Protein AF-A0A7C5MN59-F1 (afdb_monomer_lite)

pLDDT: mean 87.52, std 12.12, range [41.75, 98.38]

Secondary structure (DSSP, 8-state):
--HHHHHHHHHHHHHHHHHHHHHHHHHHHHHH-TT--HHHHHHHHHHHHHHHHHHHHHHHT-S-HHHHHHHHHHHHHHHHHHHHHHHHHHT-HHHHHHHHHHHHH-GGGG--HHHHHHHHHHHHHHHHHHHHHHHHHHTSPP---PPPTTSHHHHHHHHS---SHHHHHHHHHHHHHHHHHHHHHHHHHHTTS-HHHHHSTT-HHHHHHHHHHHH-

Structure (mmCIF, N/CA/C/O backbone):
data_AF-A0A7C5MN59-F1
#
_entry.id   AF-A0A7C5MN59-F1
#
loop_
_atom_site.group_PDB
_atom_site.id
_atom_site.type_symbol
_atom_site.label_atom_id
_atom_site.label_alt_id
_atom_site.label_comp_id
_atom_site.label_asym_id
_atom_site.label_entity_id
_atom_site.label_seq_id
_atom_site.pdbx_PDB_ins_code
_atom_site.Cartn_x
_atom_site.Cartn_y
_atom_site.Cartn_z
_atom_site.occupancy
_atom_site.B_iso_or_equiv
_atom_site.auth_seq_id
_atom_site.auth_comp_id
_atom_site.auth_asym_id
_atom_site.auth_atom_id
_atom_site.pdbx_PDB_model_num
ATOM 1 N N . MET A 1 1 ? 17.027 14.654 -18.788 1.00 58.22 1 MET A N 1
ATOM 2 C CA . MET A 1 1 ? 16.238 14.903 -17.553 1.00 58.22 1 MET A CA 1
ATOM 3 C C . MET A 1 1 ? 14.754 14.517 -17.674 1.00 58.22 1 MET A C 1
ATOM 5 O O . MET A 1 1 ? 14.101 14.464 -16.642 1.00 58.22 1 MET A O 1
ATOM 9 N N . SER A 1 2 ? 14.215 14.212 -18.865 1.00 65.31 2 SER A N 1
ATOM 10 C CA . SER A 1 2 ? 12.816 13.771 -19.057 1.00 65.31 2 SER A CA 1
ATOM 11 C C . SER A 1 2 ? 12.513 12.384 -18.470 1.00 65.31 2 SER A C 1
ATOM 13 O O . SER A 1 2 ? 11.501 12.237 -17.798 1.00 65.31 2 SER A O 1
ATOM 15 N N . PHE A 1 3 ? 13.431 11.419 -18.618 1.00 67.69 3 PHE A N 1
ATOM 16 C CA . PHE A 1 3 ? 13.252 10.025 -18.174 1.00 67.69 3 PHE A CA 1
ATOM 17 C C . PHE A 1 3 ? 12.823 9.888 -16.698 1.00 67.69 3 PHE A C 1
ATOM 19 O O . PHE A 1 3 ? 11.844 9.219 -16.389 1.00 67.69 3 PHE A O 1
ATOM 26 N N . ARG A 1 4 ? 13.462 10.636 -15.783 1.00 81.50 4 ARG A N 1
ATOM 27 C CA . ARG A 1 4 ? 13.125 10.595 -14.344 1.00 81.50 4 ARG A CA 1
ATOM 28 C C . ARG A 1 4 ? 11.720 11.124 -14.024 1.00 81.50 4 ARG A C 1
ATOM 30 O O . ARG A 1 4 ? 11.162 10.769 -12.993 1.00 81.50 4 ARG A O 1
ATOM 37 N N . ARG A 1 5 ? 11.159 12.007 -14.863 1.00 88.31 5 ARG A N 1
ATOM 38 C CA . ARG A 1 5 ? 9.812 12.563 -14.645 1.00 88.31 5 ARG A CA 1
ATOM 39 C C . ARG A 1 5 ? 8.736 11.547 -15.003 1.00 88.31 5 ARG A C 1
ATOM 41 O O . ARG A 1 5 ? 7.792 11.388 -14.241 1.00 88.31 5 ARG A O 1
ATOM 48 N N . GLU A 1 6 ? 8.890 10.863 -16.132 1.00 88.06 6 GLU A N 1
ATOM 49 C CA . GLU A 1 6 ? 7.949 9.826 -16.569 1.00 88.06 6 GLU A CA 1
ATOM 50 C C . GLU A 1 6 ? 7.896 8.672 -15.568 1.00 88.06 6 GLU A C 1
ATOM 52 O O . GLU A 1 6 ? 6.818 8.229 -15.184 1.00 88.06 6 GLU A O 1
ATOM 57 N N . GLU A 1 7 ? 9.056 8.249 -15.074 1.00 87.69 7 GLU A N 1
ATOM 58 C CA . GLU A 1 7 ? 9.171 7.206 -14.059 1.00 87.69 7 GLU A CA 1
ATOM 59 C C . GLU A 1 7 ? 8.481 7.602 -12.744 1.00 87.69 7 GLU A C 1
ATOM 61 O O . GLU A 1 7 ? 7.670 6.841 -12.215 1.00 87.69 7 GLU A O 1
ATOM 66 N N . ALA A 1 8 ? 8.722 8.823 -12.253 1.00 91.88 8 ALA A N 1
ATOM 67 C CA . ALA A 1 8 ? 8.055 9.338 -11.058 1.00 91.88 8 ALA A CA 1
ATOM 68 C C . ALA A 1 8 ? 6.526 9.407 -11.227 1.00 91.88 8 ALA A C 1
ATOM 70 O O . ALA A 1 8 ? 5.790 9.054 -10.307 1.00 91.88 8 ALA A O 1
ATOM 71 N N . LEU A 1 9 ? 6.042 9.811 -12.408 1.00 93.69 9 LEU A N 1
ATOM 72 C CA . LEU A 1 9 ? 4.610 9.837 -12.718 1.00 93.69 9 LEU A CA 1
ATOM 73 C C . LEU A 1 9 ? 3.993 8.435 -12.717 1.00 93.69 9 LEU A C 1
ATOM 75 O O . LEU A 1 9 ? 2.873 8.275 -12.236 1.00 93.69 9 LEU A O 1
ATOM 79 N N . ARG A 1 10 ? 4.713 7.415 -13.200 1.00 92.44 10 ARG A N 1
ATOM 80 C CA . ARG A 1 10 ? 4.239 6.022 -13.164 1.00 92.44 10 ARG A CA 1
ATOM 81 C C . ARG A 1 10 ? 4.117 5.503 -11.735 1.00 92.44 10 ARG A C 1
ATOM 83 O O . ARG A 1 10 ? 3.069 4.969 -11.387 1.00 92.44 10 ARG A O 1
ATOM 90 N N . ILE A 1 11 ? 5.136 5.707 -10.896 1.00 94.94 11 ILE A N 1
ATOM 91 C CA . ILE A 1 11 ? 5.084 5.312 -9.474 1.00 94.94 11 ILE A CA 1
ATOM 92 C C . ILE A 1 11 ? 3.918 6.018 -8.777 1.00 94.94 11 ILE A C 1
ATOM 94 O O . ILE A 1 11 ? 3.143 5.382 -8.064 1.00 94.94 11 ILE A O 1
ATOM 98 N N . LEU A 1 12 ? 3.759 7.321 -9.027 1.00 96.56 12 LEU A N 1
ATOM 99 C CA . LEU A 1 12 ? 2.669 8.106 -8.462 1.00 96.56 12 LEU A CA 1
ATOM 100 C C . LEU A 1 12 ? 1.300 7.568 -8.900 1.00 96.56 12 LEU A C 1
ATOM 102 O O . LEU A 1 12 ? 0.412 7.419 -8.065 1.00 96.56 12 LEU A O 1
ATOM 106 N N . ALA A 1 13 ? 1.132 7.236 -10.182 1.00 95.75 13 ALA A N 1
ATOM 107 C CA . ALA A 1 13 ? -0.107 6.666 -10.702 1.00 95.75 13 ALA A CA 1
ATOM 108 C C . ALA A 1 13 ? -0.442 5.319 -10.041 1.00 95.75 13 ALA A C 1
ATOM 110 O O . ALA A 1 13 ? -1.577 5.124 -9.607 1.00 95.75 13 ALA A O 1
ATOM 111 N N . ILE A 1 14 ? 0.543 4.425 -9.890 1.00 95.75 14 ILE A N 1
ATOM 112 C CA . ILE A 1 14 ? 0.367 3.138 -9.197 1.00 95.75 14 ILE A CA 1
ATOM 113 C C . ILE A 1 14 ? -0.052 3.371 -7.740 1.00 95.75 14 ILE A C 1
ATOM 115 O O . ILE A 1 14 ? -1.022 2.769 -7.280 1.00 95.75 14 ILE A O 1
ATOM 119 N N . ALA A 1 15 ? 0.619 4.280 -7.029 1.00 97.31 15 ALA A N 1
ATOM 120 C CA . ALA A 1 15 ? 0.292 4.597 -5.642 1.00 97.31 15 ALA A CA 1
ATOM 121 C C . ALA A 1 15 ? -1.129 5.172 -5.496 1.00 97.31 15 ALA A C 1
ATOM 123 O O . ALA A 1 15 ? -1.860 4.772 -4.590 1.00 97.31 15 ALA A O 1
ATOM 124 N N . VAL A 1 16 ? -1.566 6.047 -6.411 1.00 97.38 16 VAL A N 1
ATOM 125 C CA . VAL A 1 16 ? -2.949 6.564 -6.447 1.00 97.38 16 VAL A CA 1
ATOM 126 C C . VAL A 1 16 ? -3.956 5.439 -6.700 1.00 97.38 16 VAL A C 1
ATOM 128 O O . VAL A 1 16 ? -4.974 5.360 -6.012 1.00 97.38 16 VAL A O 1
ATOM 131 N N . MET A 1 17 ? -3.675 4.533 -7.641 1.00 96.25 17 MET A N 1
ATOM 132 C CA . MET A 1 17 ? -4.534 3.373 -7.895 1.00 96.25 17 MET A CA 1
ATOM 133 C C . MET A 1 17 ? -4.652 2.485 -6.652 1.00 96.25 17 MET A C 1
ATOM 135 O O . MET A 1 17 ? -5.759 2.099 -6.277 1.00 96.25 17 MET A O 1
ATOM 139 N N . MET A 1 18 ? -3.545 2.205 -5.965 1.00 97.06 18 MET A N 1
ATOM 140 C CA . MET A 1 18 ? -3.574 1.409 -4.738 1.00 97.06 18 MET A CA 1
ATOM 141 C C . MET A 1 18 ? -4.283 2.123 -3.583 1.00 97.06 18 MET A C 1
ATOM 143 O O . MET A 1 18 ? -5.000 1.478 -2.822 1.00 97.06 18 MET A O 1
ATOM 147 N N . ALA A 1 19 ? -4.166 3.448 -3.479 1.00 97.00 19 ALA A N 1
ATOM 148 C CA . ALA A 1 19 ? -4.930 4.236 -2.516 1.00 97.00 19 ALA A CA 1
ATOM 149 C C . ALA A 1 19 ? -6.441 4.160 -2.794 1.00 97.00 19 ALA A C 1
ATOM 151 O O . ALA A 1 19 ? -7.232 4.021 -1.862 1.00 97.00 19 ALA A O 1
ATOM 152 N N . SER A 1 20 ? -6.853 4.174 -4.068 1.00 96.38 20 SER A N 1
ATOM 153 C CA . SER A 1 20 ? -8.263 3.991 -4.441 1.00 96.38 20 SER A CA 1
ATOM 154 C C . SER A 1 20 ? -8.787 2.600 -4.059 1.00 96.38 20 SER A C 1
ATOM 156 O O . SER A 1 20 ? -9.883 2.485 -3.511 1.00 96.38 20 SER A O 1
ATOM 158 N N . LEU A 1 21 ? -7.967 1.557 -4.246 1.00 95.44 21 LEU A N 1
ATOM 159 C CA . LEU A 1 21 ? -8.261 0.199 -3.784 1.00 95.44 21 LEU A CA 1
ATOM 160 C C . LEU A 1 21 ? -8.402 0.142 -2.262 1.00 95.44 21 LEU A C 1
ATOM 162 O O . LEU A 1 21 ? -9.393 -0.379 -1.751 1.00 95.44 21 LEU A O 1
ATOM 166 N N . ALA A 1 22 ? -7.442 0.723 -1.542 1.00 96.62 22 ALA A N 1
ATOM 167 C CA . ALA A 1 22 ? -7.472 0.797 -0.090 1.00 96.62 22 ALA A CA 1
ATOM 168 C C . ALA A 1 22 ? -8.711 1.544 0.418 1.00 96.62 22 ALA A C 1
ATOM 170 O O . ALA A 1 22 ? -9.297 1.119 1.410 1.00 96.62 22 ALA A O 1
ATOM 171 N N . SER A 1 23 ? -9.144 2.607 -0.270 1.00 96.50 23 SER A N 1
ATOM 172 C CA . SER A 1 23 ? -10.359 3.355 0.071 1.00 96.50 23 SER A CA 1
ATOM 173 C C . SER A 1 23 ? -11.603 2.479 -0.025 1.00 96.50 23 SER A C 1
ATOM 175 O O . SER A 1 23 ? -12.350 2.394 0.943 1.00 96.50 23 SER A O 1
ATOM 177 N N . ALA A 1 24 ? -11.794 1.763 -1.138 1.00 94.62 24 ALA A N 1
ATOM 178 C CA . ALA A 1 24 ? -12.961 0.897 -1.311 1.00 94.62 24 ALA A CA 1
ATOM 179 C C . ALA A 1 24 ? -13.017 -0.230 -0.264 1.00 94.62 24 ALA A C 1
ATOM 181 O O . ALA A 1 24 ? -14.083 -0.543 0.267 1.00 94.62 24 ALA A O 1
ATOM 182 N N . VAL A 1 25 ? -11.867 -0.831 0.065 1.00 94.44 25 VAL A N 1
ATOM 183 C CA . VAL A 1 25 ? -11.788 -1.863 1.113 1.00 94.44 25 VAL A CA 1
ATOM 184 C C . VAL A 1 25 ? -12.013 -1.262 2.503 1.00 94.44 25 VAL A C 1
ATOM 186 O O . VAL A 1 25 ? -12.675 -1.873 3.340 1.00 94.44 25 VAL A O 1
ATOM 189 N N . SER A 1 26 ? -11.509 -0.054 2.753 1.00 94.06 26 SER A N 1
ATOM 190 C CA . SER A 1 26 ? -11.692 0.643 4.030 1.00 94.06 26 SER A CA 1
ATOM 191 C C . SER A 1 26 ? -13.149 1.053 4.262 1.00 94.06 26 SER A C 1
ATOM 193 O O . SER A 1 26 ? -13.624 0.959 5.391 1.00 94.06 26 SER A O 1
ATOM 195 N N . ASP A 1 27 ? -13.883 1.430 3.212 1.00 93.06 27 ASP A N 1
ATOM 196 C CA . ASP A 1 27 ? -15.323 1.711 3.291 1.00 93.06 27 ASP A CA 1
ATOM 197 C C . ASP A 1 27 ? -16.126 0.457 3.659 1.00 93.06 27 ASP A C 1
ATOM 199 O O . ASP A 1 27 ? -17.068 0.517 4.453 1.00 93.06 27 ASP A O 1
ATOM 203 N N . LEU A 1 28 ? -15.729 -0.706 3.132 1.00 90.62 28 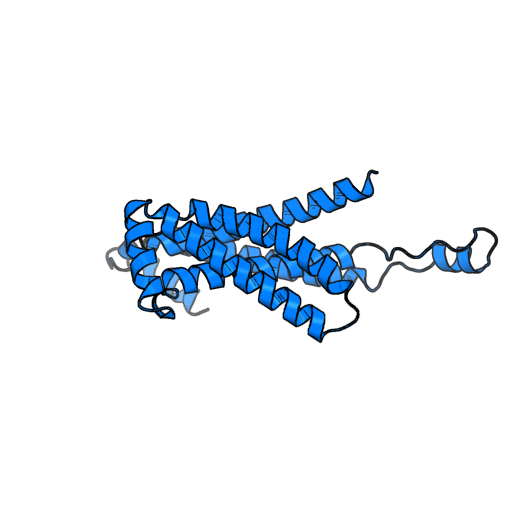LEU A N 1
ATOM 204 C CA . LEU A 1 28 ? -16.300 -1.985 3.548 1.00 90.62 28 LEU A CA 1
ATOM 205 C C . LEU A 1 28 ? -15.967 -2.290 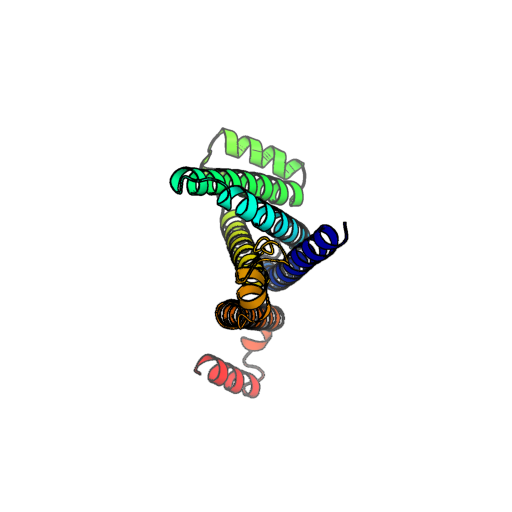5.018 1.00 90.62 28 LEU A C 1
ATOM 207 O O . LEU A 1 28 ? -16.849 -2.688 5.779 1.00 90.62 28 LEU A O 1
ATOM 211 N N . ALA A 1 29 ? -14.719 -2.069 5.437 1.00 90.44 29 ALA A N 1
ATOM 212 C CA . ALA A 1 29 ? -14.283 -2.296 6.814 1.00 90.44 29 ALA A CA 1
ATOM 213 C C . ALA A 1 29 ? -15.022 -1.397 7.819 1.00 90.44 29 ALA A C 1
ATOM 215 O O . ALA A 1 29 ? -15.415 -1.872 8.884 1.00 90.44 29 ALA A O 1
ATOM 216 N N . LEU A 1 30 ? -15.290 -0.136 7.461 1.00 90.62 30 LEU A N 1
ATOM 217 C CA . LEU A 1 30 ? -16.065 0.806 8.273 1.00 90.62 30 LEU A CA 1
ATOM 218 C C . LEU A 1 30 ? -17.473 0.278 8.596 1.00 90.62 30 LEU A C 1
ATOM 220 O O . LEU A 1 30 ? -17.994 0.530 9.681 1.00 90.62 30 LEU A O 1
ATOM 224 N N . ARG A 1 31 ? -18.086 -0.498 7.694 1.00 87.75 31 ARG A N 1
ATOM 225 C CA . ARG A 1 31 ? -19.390 -1.131 7.955 1.00 87.75 31 ARG A CA 1
ATOM 226 C C . ARG A 1 31 ? -19.316 -2.259 8.975 1.00 87.75 31 ARG A C 1
ATOM 228 O O . ARG A 1 31 ? -20.273 -2.471 9.713 1.00 87.75 31 ARG A O 1
ATOM 235 N N . LEU A 1 32 ? -18.204 -2.989 8.998 1.00 87.06 32 LEU A N 1
ATOM 236 C CA . LEU A 1 32 ? -17.977 -4.076 9.950 1.00 87.06 32 LEU A CA 1
ATOM 237 C C . LEU A 1 32 ? -17.558 -3.534 11.322 1.00 87.06 32 LEU A C 1
ATOM 239 O O . LEU A 1 32 ? -17.911 -4.108 12.349 1.00 87.06 32 LEU A O 1
ATOM 243 N N . VAL A 1 33 ? -16.819 -2.422 11.338 1.00 87.94 33 VAL A N 1
ATOM 244 C CA . VAL A 1 33 ? -16.279 -1.792 12.545 1.00 87.94 33 VAL A CA 1
ATOM 245 C C . VAL A 1 33 ? -16.520 -0.276 12.478 1.00 87.94 33 VAL A C 1
ATOM 247 O O . VAL A 1 33 ? -15.671 0.455 11.972 1.00 87.94 33 VAL A O 1
ATOM 250 N N . PRO A 1 34 ? -17.633 0.239 13.035 1.00 86.06 34 PRO A N 1
ATOM 251 C CA . PRO A 1 34 ? -17.997 1.660 12.930 1.00 86.06 34 PRO A CA 1
ATOM 252 C C . PRO A 1 34 ? -16.989 2.645 13.542 1.00 86.06 34 PRO A C 1
ATOM 254 O O . PRO A 1 34 ? -16.988 3.822 13.200 1.00 86.06 34 PRO A O 1
ATOM 257 N N . ALA A 1 35 ? -16.133 2.180 14.457 1.00 84.81 35 ALA A N 1
ATOM 258 C CA . ALA A 1 35 ? -15.080 2.990 15.074 1.00 84.81 35 ALA A CA 1
ATOM 259 C C . ALA A 1 35 ? -13.817 3.130 14.197 1.00 84.81 35 ALA A C 1
ATOM 261 O O . ALA A 1 35 ? -12.883 3.844 14.565 1.00 84.81 35 ALA A O 1
ATOM 262 N N . PHE A 1 36 ? -13.755 2.422 13.069 1.00 87.31 36 PHE A N 1
ATOM 263 C CA . PHE A 1 36 ? -12.609 2.424 12.172 1.00 87.31 36 PHE A CA 1
ATOM 264 C C . PHE A 1 36 ? -12.539 3.735 11.375 1.00 87.31 36 PHE A C 1
ATOM 266 O O . PHE A 1 36 ? -13.522 4.149 10.777 1.00 87.31 36 PHE A O 1
ATOM 273 N N . GLN A 1 37 ? -11.382 4.398 11.338 1.00 92.31 37 GLN A N 1
ATOM 274 C CA . GLN A 1 37 ? -11.204 5.633 10.567 1.00 92.31 37 GLN A CA 1
ATOM 275 C C . GLN A 1 37 ? -10.472 5.328 9.251 1.00 92.31 37 GLN A C 1
ATOM 277 O O . GLN A 1 37 ? -9.274 5.043 9.283 1.00 92.31 37 GLN A O 1
ATOM 282 N N . PRO A 1 38 ? -11.143 5.400 8.086 1.00 93.44 38 PRO A N 1
ATOM 283 C CA . PRO A 1 38 ? -10.557 4.959 6.819 1.00 93.44 38 PRO A CA 1
ATOM 284 C C . PRO A 1 38 ? -9.480 5.917 6.285 1.00 93.44 38 PRO A C 1
ATOM 286 O O . PRO A 1 38 ? -8.468 5.475 5.746 1.00 93.44 38 PRO A O 1
ATOM 289 N N . ALA A 1 39 ? -9.655 7.229 6.473 1.00 95.88 39 ALA A N 1
ATOM 290 C CA . ALA A 1 39 ? -8.775 8.263 5.922 1.00 95.88 39 ALA A CA 1
ATOM 291 C C . ALA A 1 39 ? -7.271 8.073 6.231 1.00 95.88 39 ALA A C 1
ATOM 293 O O . ALA A 1 39 ? -6.475 8.082 5.286 1.00 95.88 39 ALA A O 1
ATOM 294 N N . PRO A 1 40 ? -6.840 7.864 7.494 1.00 95.81 40 PRO A N 1
ATOM 295 C CA . PRO A 1 40 ? -5.426 7.644 7.788 1.00 95.81 40 PRO A CA 1
ATOM 296 C C . PRO A 1 40 ? -4.877 6.360 7.153 1.00 95.81 40 PRO A C 1
ATOM 298 O O . PRO A 1 40 ? -3.725 6.353 6.719 1.00 95.81 40 PRO A O 1
ATOM 301 N N . LEU A 1 41 ? -5.683 5.294 7.045 1.00 95.94 41 LEU A N 1
ATOM 302 C CA . LEU A 1 41 ? -5.231 4.047 6.426 1.00 95.94 41 LEU A CA 1
ATOM 303 C C . LEU A 1 41 ? -5.034 4.205 4.915 1.00 95.94 41 LEU A C 1
ATOM 305 O O . LEU A 1 41 ? -4.054 3.697 4.381 1.00 95.94 41 LEU A O 1
ATOM 309 N N . VAL A 1 42 ? -5.909 4.950 4.234 1.00 97.81 42 VAL A N 1
ATOM 310 C CA . VAL A 1 42 ? -5.765 5.248 2.798 1.00 97.81 42 VAL A CA 1
ATOM 311 C C . VAL A 1 42 ? -4.502 6.067 2.528 1.00 97.81 42 VAL A C 1
ATOM 313 O O . VAL A 1 42 ? -3.734 5.739 1.623 1.00 97.81 42 VAL A O 1
ATOM 316 N N . GLY A 1 43 ? -4.248 7.100 3.340 1.00 97.81 43 GLY A N 1
ATOM 317 C CA . GLY A 1 43 ? -3.019 7.893 3.242 1.00 97.81 43 GLY A CA 1
ATOM 318 C C . GLY A 1 43 ? -1.763 7.054 3.487 1.00 97.81 43 GLY A C 1
ATOM 319 O O . GLY A 1 43 ? -0.781 7.173 2.755 1.00 97.81 43 GLY A O 1
ATOM 320 N N . LEU A 1 44 ? -1.805 6.151 4.469 1.00 97.81 44 LEU A N 1
ATOM 321 C CA . LEU A 1 44 ? -0.695 5.243 4.744 1.00 97.81 44 LEU A CA 1
ATOM 322 C C . LEU A 1 44 ? -0.499 4.214 3.623 1.00 97.81 44 LEU A C 1
ATOM 324 O O . LEU A 1 44 ? 0.636 3.962 3.239 1.00 97.81 44 LEU A O 1
ATOM 328 N N . ALA A 1 45 ? -1.572 3.670 3.046 1.00 98.12 45 ALA A N 1
ATOM 329 C CA . ALA A 1 45 ? -1.509 2.751 1.910 1.00 98.12 45 ALA A CA 1
ATOM 330 C C . ALA A 1 45 ? -0.838 3.392 0.686 1.00 98.12 45 ALA A C 1
ATOM 332 O O . ALA A 1 45 ? -0.014 2.756 0.030 1.00 98.12 45 ALA A O 1
ATOM 333 N N . PHE A 1 46 ? -1.133 4.669 0.420 1.00 98.38 46 PHE A N 1
ATOM 334 C CA . PHE A 1 46 ? -0.443 5.447 -0.608 1.00 98.38 46 PHE A CA 1
ATOM 335 C C . PHE A 1 46 ? 1.069 5.532 -0.342 1.00 98.38 46 PHE A C 1
ATOM 337 O O . PHE A 1 46 ? 1.868 5.226 -1.228 1.00 98.38 46 PHE A O 1
ATOM 344 N N . LEU A 1 47 ? 1.466 5.909 0.881 1.00 98.25 47 LEU A N 1
ATOM 345 C CA . LEU A 1 47 ? 2.877 6.039 1.261 1.00 98.25 47 LEU A CA 1
ATOM 346 C C . LEU A 1 47 ? 3.616 4.698 1.219 1.00 98.25 47 LEU A C 1
ATOM 348 O O . LEU A 1 47 ? 4.720 4.637 0.690 1.00 98.25 47 LEU A O 1
ATOM 352 N N . VAL A 1 48 ? 2.995 3.630 1.722 1.00 98.31 48 VAL A N 1
ATOM 353 C CA . VAL A 1 48 ? 3.546 2.268 1.710 1.00 98.31 48 VAL A CA 1
ATOM 354 C C . VAL A 1 48 ? 3.721 1.752 0.286 1.00 98.31 48 VAL A C 1
ATOM 356 O O . VAL A 1 48 ? 4.723 1.115 -0.007 1.00 98.31 48 VAL A O 1
ATOM 359 N N . CYS A 1 49 ? 2.787 2.040 -0.624 1.00 98.25 49 CYS A N 1
ATOM 360 C CA . CYS A 1 49 ? 2.953 1.672 -2.027 1.00 98.25 49 CYS A CA 1
ATOM 361 C C . CYS A 1 49 ? 4.115 2.434 -2.682 1.00 98.25 49 CYS A C 1
ATOM 363 O O . CYS A 1 49 ? 4.880 1.848 -3.446 1.00 98.25 49 CYS A O 1
ATOM 365 N N . LEU A 1 50 ? 4.238 3.738 -2.412 1.00 97.25 50 LEU A N 1
ATOM 366 C CA . LEU A 1 50 ? 5.305 4.568 -2.972 1.00 97.25 50 LEU A CA 1
ATOM 367 C C . LEU A 1 50 ? 6.676 4.117 -2.466 1.00 97.25 50 LEU A C 1
ATOM 369 O O . LEU A 1 50 ? 7.593 3.928 -3.267 1.00 97.25 50 LEU A O 1
ATOM 373 N N . GLU A 1 51 ? 6.795 3.936 -1.151 1.00 97.25 51 GLU A N 1
ATOM 374 C CA . GLU A 1 51 ? 8.008 3.435 -0.514 1.00 97.25 51 GLU A CA 1
ATOM 375 C C . GLU A 1 51 ? 8.324 2.036 -1.039 1.00 97.25 51 GLU A C 1
ATOM 377 O O . GLU A 1 51 ? 9.403 1.863 -1.590 1.00 97.25 51 GLU A O 1
ATOM 382 N N . GLY A 1 52 ? 7.366 1.105 -1.032 1.00 97.12 52 GLY A N 1
ATOM 383 C CA . GLY A 1 52 ? 7.606 -0.284 -1.421 1.00 97.12 52 GLY A CA 1
ATOM 384 C C . GLY A 1 52 ? 8.114 -0.440 -2.853 1.00 97.12 52 GLY A C 1
ATOM 385 O O . GLY A 1 52 ? 8.987 -1.263 -3.123 1.00 97.12 52 GLY A O 1
ATOM 386 N N . VAL A 1 53 ? 7.640 0.392 -3.789 1.00 96.69 53 VAL A N 1
ATOM 387 C CA . VAL A 1 53 ? 8.164 0.412 -5.166 1.00 96.69 53 VAL A CA 1
ATOM 388 C C . VAL A 1 53 ? 9.608 0.932 -5.215 1.00 96.69 53 VAL A C 1
ATOM 390 O O . VAL A 1 53 ? 10.441 0.376 -5.936 1.00 96.69 53 VAL A O 1
ATOM 393 N N . ALA A 1 54 ? 9.935 1.977 -4.451 1.00 94.75 54 ALA A N 1
ATOM 394 C CA . ALA A 1 54 ? 11.301 2.496 -4.361 1.00 94.75 54 ALA A CA 1
ATOM 395 C C . ALA A 1 54 ? 12.246 1.510 -3.645 1.00 94.75 54 ALA A C 1
ATOM 397 O O . ALA A 1 54 ? 13.371 1.276 -4.096 1.00 94.75 54 ALA A O 1
ATOM 398 N N . ALA A 1 55 ? 11.763 0.892 -2.571 1.00 95.56 55 ALA A N 1
ATOM 399 C CA . ALA A 1 55 ? 12.452 -0.080 -1.745 1.00 95.56 55 ALA A CA 1
ATOM 400 C C . ALA A 1 55 ? 12.750 -1.358 -2.537 1.00 95.56 55 ALA A C 1
ATOM 402 O O . ALA A 1 55 ? 13.898 -1.797 -2.561 1.00 95.56 55 ALA A O 1
ATOM 403 N N . ASP A 1 56 ? 11.780 -1.898 -3.286 1.00 96.25 56 ASP A N 1
ATOM 404 C CA . ASP A 1 56 ? 11.984 -3.058 -4.166 1.00 96.25 56 ASP A CA 1
ATOM 405 C C . ASP A 1 56 ? 13.068 -2.792 -5.217 1.00 96.25 56 ASP A C 1
ATOM 407 O O . ASP A 1 56 ? 13.945 -3.626 -5.450 1.00 96.25 56 ASP A O 1
ATOM 411 N N . ARG A 1 57 ? 13.078 -1.594 -5.813 1.00 92.19 57 ARG A N 1
ATOM 412 C CA . ARG A 1 57 ? 14.124 -1.198 -6.768 1.00 92.19 57 ARG A CA 1
ATOM 413 C C . ARG A 1 57 ? 15.510 -1.221 -6.146 1.00 92.19 57 ARG A C 1
ATOM 415 O O . ARG A 1 57 ? 16.428 -1.781 -6.746 1.00 92.19 57 ARG A O 1
ATOM 422 N N . MET A 1 58 ? 15.660 -0.645 -4.956 1.00 93.25 58 MET A N 1
ATOM 423 C CA . MET A 1 58 ? 16.925 -0.662 -4.218 1.00 93.25 58 MET A CA 1
ATOM 424 C C . MET A 1 58 ? 17.316 -2.089 -3.819 1.00 93.25 58 MET A C 1
ATOM 426 O O . MET A 1 58 ? 18.456 -2.504 -4.016 1.00 93.25 58 MET A O 1
ATOM 430 N N . ALA A 1 59 ? 16.361 -2.878 -3.330 1.00 94.50 59 ALA A N 1
ATOM 431 C CA . ALA A 1 59 ? 16.586 -4.242 -2.873 1.00 94.50 59 ALA A CA 1
ATOM 432 C C . ALA A 1 59 ? 16.993 -5.184 -4.021 1.00 94.50 59 ALA A C 1
ATOM 434 O O . ALA A 1 59 ? 17.724 -6.158 -3.811 1.00 94.50 59 ALA A O 1
ATOM 435 N N . ARG A 1 60 ? 16.577 -4.887 -5.260 1.00 92.38 60 ARG A N 1
ATOM 436 C CA . ARG A 1 60 ? 17.009 -5.615 -6.462 1.00 92.38 60 ARG A CA 1
ATOM 437 C C . ARG A 1 60 ? 18.457 -5.358 -6.869 1.00 92.38 60 ARG A C 1
ATOM 439 O O . ARG A 1 60 ? 19.041 -6.222 -7.514 1.00 92.38 60 ARG A O 1
ATOM 446 N N . GLN A 1 61 ? 19.046 -4.236 -6.455 1.00 91.94 61 GLN A N 1
ATOM 447 C CA . GLN A 1 61 ? 20.466 -3.938 -6.684 1.00 91.94 61 GLN A CA 1
ATOM 448 C C . GLN A 1 61 ? 21.389 -4.716 -5.734 1.00 91.94 61 GLN A C 1
ATOM 450 O O . GLN A 1 61 ? 22.596 -4.783 -5.962 1.00 91.94 61 GLN A O 1
ATOM 455 N N . LEU A 1 62 ? 20.838 -5.324 -4.678 1.00 91.81 62 LEU A N 1
ATOM 456 C CA . LEU A 1 62 ? 21.596 -6.183 -3.777 1.00 91.81 62 LEU A CA 1
ATOM 457 C C . LEU A 1 62 ? 21.883 -7.537 -4.456 1.00 91.81 62 LEU A C 1
ATOM 459 O O . LEU A 1 62 ? 20.940 -8.183 -4.929 1.00 91.81 62 LEU A O 1
ATOM 463 N N . PRO A 1 63 ? 23.151 -7.994 -4.472 1.00 89.94 63 PRO A N 1
ATOM 464 C CA . PRO A 1 63 ? 23.538 -9.247 -5.123 1.00 89.94 63 PRO A CA 1
ATOM 465 C C . PRO A 1 63 ? 23.069 -10.489 -4.353 1.00 89.94 63 PRO A C 1
ATOM 467 O O . PRO A 1 63 ? 22.875 -11.545 -4.947 1.00 89.94 63 PRO A O 1
ATOM 470 N N . ASP A 1 64 ? 22.877 -10.372 -3.036 1.00 95.31 64 ASP A N 1
ATOM 471 C CA . ASP A 1 64 ? 22.489 -11.483 -2.169 1.00 95.31 64 ASP A CA 1
ATOM 472 C C . ASP A 1 64 ? 20.971 -11.505 -1.909 1.00 95.31 64 ASP A C 1
ATOM 474 O O . ASP A 1 64 ? 20.379 -10.551 -1.394 1.00 95.31 64 ASP A O 1
ATOM 478 N N . SER A 1 65 ? 20.342 -12.639 -2.221 1.00 92.88 65 SER A N 1
ATOM 479 C CA . SER A 1 65 ? 18.920 -12.906 -1.963 1.00 92.88 65 SER A CA 1
ATOM 480 C C . SER A 1 65 ? 18.550 -12.853 -0.472 1.00 92.88 65 SER A C 1
ATOM 482 O O . SER A 1 65 ? 17.451 -12.417 -0.109 1.00 92.88 65 SER A O 1
ATOM 484 N N . ASN A 1 66 ? 19.474 -13.236 0.414 1.00 95.62 66 ASN A N 1
ATOM 485 C CA . ASN A 1 66 ? 19.262 -13.178 1.858 1.00 95.62 66 ASN A CA 1
ATOM 486 C C . ASN A 1 66 ? 19.265 -11.723 2.352 1.00 95.62 66 ASN A C 1
ATOM 488 O O . ASN A 1 66 ? 18.400 -11.337 3.140 1.00 95.62 66 ASN A O 1
ATOM 492 N N . ALA A 1 67 ? 20.163 -10.882 1.82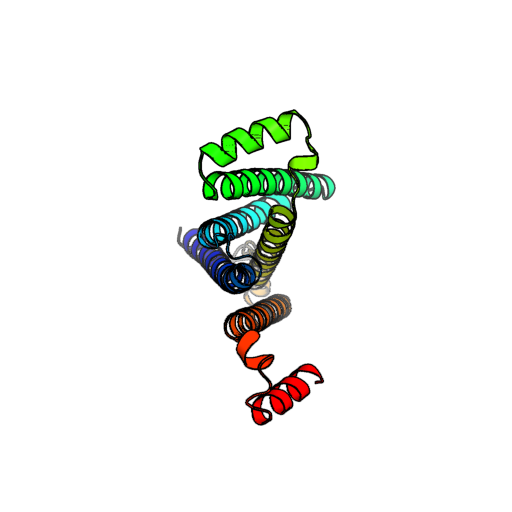9 1.00 94.38 67 ALA A N 1
ATOM 493 C CA . ALA A 1 67 ? 20.159 -9.446 2.109 1.00 94.38 67 ALA A CA 1
ATOM 494 C C . ALA A 1 67 ? 18.841 -8.779 1.674 1.00 94.38 67 ALA A C 1
ATOM 496 O O . ALA A 1 67 ? 18.276 -7.996 2.438 1.00 94.38 67 ALA A O 1
ATOM 497 N N . ARG A 1 68 ? 18.299 -9.153 0.506 1.00 94.19 68 ARG A N 1
ATOM 498 C CA . ARG A 1 68 ? 16.995 -8.668 0.019 1.00 94.19 68 ARG A CA 1
ATOM 499 C C . ARG A 1 68 ? 15.845 -9.040 0.957 1.00 94.19 68 ARG A C 1
ATOM 501 O O . ARG A 1 68 ? 15.015 -8.200 1.287 1.00 94.19 68 ARG A O 1
ATOM 508 N N . THR A 1 69 ? 15.819 -10.284 1.430 1.00 95.06 69 THR A N 1
ATOM 509 C CA . THR A 1 69 ? 14.774 -10.752 2.355 1.00 95.06 69 THR A CA 1
ATOM 510 C C . THR A 1 69 ? 14.846 -10.009 3.690 1.00 95.06 69 THR A C 1
ATOM 512 O O . THR A 1 69 ? 13.828 -9.549 4.200 1.00 95.06 69 THR A O 1
ATOM 515 N N . ARG A 1 70 ? 16.054 -9.824 4.239 1.00 96.12 70 ARG A N 1
ATOM 516 C CA . ARG A 1 70 ? 16.268 -9.057 5.478 1.00 96.12 70 ARG A CA 1
ATOM 517 C C . ARG A 1 70 ? 15.835 -7.602 5.338 1.00 96.12 70 ARG A C 1
ATOM 519 O O . ARG A 1 70 ? 15.244 -7.065 6.269 1.00 96.12 70 ARG A O 1
ATOM 526 N N . PHE A 1 71 ? 16.102 -6.992 4.187 1.00 95.81 71 PHE A N 1
ATOM 527 C CA . PHE A 1 71 ? 15.677 -5.629 3.891 1.00 95.81 71 PHE A CA 1
ATOM 528 C C . PHE A 1 71 ? 14.148 -5.493 3.952 1.00 95.81 71 PHE A C 1
ATOM 530 O O . PHE A 1 71 ? 13.655 -4.669 4.718 1.00 95.81 71 PHE A O 1
ATOM 537 N N . HIS A 1 72 ? 13.401 -6.372 3.275 1.00 95.38 72 HIS A N 1
ATOM 538 C CA . HIS A 1 72 ? 11.934 -6.351 3.333 1.00 95.38 72 HIS A CA 1
ATOM 539 C C . HIS A 1 72 ? 11.378 -6.677 4.725 1.00 95.38 72 HIS A C 1
ATOM 541 O O . HIS A 1 72 ? 10.356 -6.129 5.122 1.00 95.38 72 HIS A O 1
ATOM 547 N N . ILE A 1 73 ? 12.040 -7.538 5.506 1.00 96.94 73 ILE A N 1
ATOM 548 C CA . ILE A 1 73 ? 11.634 -7.781 6.900 1.00 96.94 73 ILE A CA 1
ATOM 549 C C . ILE A 1 73 ? 11.733 -6.487 7.719 1.00 96.94 73 ILE A C 1
ATOM 551 O O . ILE A 1 73 ? 10.807 -6.162 8.459 1.00 96.94 73 ILE A O 1
ATOM 555 N N . ILE A 1 74 ? 12.832 -5.741 7.583 1.00 97.44 74 ILE A N 1
ATOM 556 C CA . ILE A 1 74 ? 13.031 -4.471 8.297 1.00 97.44 74 ILE A CA 1
ATOM 557 C C . ILE A 1 74 ? 12.006 -3.428 7.837 1.00 97.44 74 ILE A C 1
ATOM 559 O O . ILE A 1 74 ? 11.391 -2.775 8.678 1.00 97.44 74 ILE A O 1
ATOM 563 N N . GLU A 1 75 ? 11.782 -3.312 6.528 1.00 97.12 75 GLU A N 1
ATOM 564 C CA . GLU A 1 75 ? 10.745 -2.465 5.926 1.00 97.12 75 GLU A CA 1
ATOM 565 C C . GLU A 1 75 ? 9.368 -2.763 6.542 1.00 97.12 75 GLU A C 1
ATOM 567 O O . GLU A 1 75 ? 8.709 -1.863 7.064 1.00 97.12 75 GLU A O 1
ATOM 572 N N . TRP A 1 76 ? 8.977 -4.039 6.612 1.00 97.69 76 TRP A N 1
ATOM 573 C CA . TRP A 1 76 ? 7.711 -4.459 7.214 1.00 97.69 76 TRP A CA 1
ATOM 574 C C . TRP A 1 76 ? 7.611 -4.149 8.705 1.00 97.69 76 TRP A C 1
ATOM 576 O O . TRP A 1 76 ? 6.554 -3.720 9.167 1.00 97.69 76 TRP A O 1
ATOM 586 N N . VAL A 1 77 ? 8.694 -4.306 9.469 1.00 96.75 77 VAL A N 1
ATOM 587 C CA . VAL A 1 77 ? 8.717 -3.897 10.882 1.00 96.75 77 VAL A CA 1
ATOM 588 C C . VAL A 1 77 ? 8.454 -2.395 11.008 1.00 96.75 77 VAL A C 1
ATOM 590 O O . VAL A 1 77 ? 7.635 -1.989 11.832 1.00 96.75 77 VAL A O 1
ATOM 593 N N . VAL A 1 78 ? 9.081 -1.567 10.167 1.00 97.38 78 VAL A N 1
ATOM 594 C CA . VAL A 1 78 ? 8.859 -0.113 10.161 1.00 97.38 78 VAL A CA 1
ATOM 595 C C . VAL A 1 78 ? 7.420 0.223 9.765 1.00 97.38 78 VAL A C 1
ATOM 597 O O . VAL A 1 78 ? 6.771 0.999 10.468 1.00 97.38 78 VAL A O 1
ATOM 600 N N . ILE A 1 79 ? 6.882 -0.396 8.709 1.00 97.44 79 ILE A N 1
ATOM 601 C CA . ILE A 1 79 ? 5.491 -0.205 8.266 1.00 97.44 79 ILE A CA 1
ATOM 602 C C . ILE A 1 79 ? 4.510 -0.542 9.395 1.00 97.44 79 ILE A C 1
ATOM 604 O O . ILE A 1 79 ? 3.588 0.231 9.653 1.00 97.44 79 ILE A O 1
ATOM 608 N N . LEU A 1 80 ? 4.710 -1.657 10.104 1.00 96.69 80 LEU A N 1
ATOM 609 C CA . LEU A 1 80 ? 3.842 -2.072 11.211 1.00 96.69 80 LEU A CA 1
ATOM 610 C C . LEU A 1 80 ? 3.910 -1.109 12.402 1.00 96.69 80 LEU A C 1
ATOM 612 O O . LEU A 1 80 ? 2.876 -0.801 12.997 1.00 96.69 80 LEU A O 1
ATOM 616 N N . LEU A 1 81 ? 5.099 -0.600 12.735 1.00 95.25 81 LEU A N 1
ATOM 617 C CA . LEU A 1 81 ? 5.266 0.398 13.794 1.00 95.25 81 LEU A CA 1
ATOM 618 C C . LEU A 1 81 ? 4.580 1.721 13.433 1.00 95.25 81 LEU A C 1
ATOM 620 O O . LEU A 1 81 ? 3.860 2.286 14.260 1.00 95.25 81 LEU A O 1
ATOM 624 N N . VAL A 1 82 ? 4.744 2.190 12.193 1.00 97.31 82 VAL A N 1
ATOM 625 C CA . VAL A 1 82 ? 4.074 3.399 11.693 1.00 97.31 82 VAL A CA 1
ATOM 626 C C . VAL A 1 82 ? 2.560 3.201 11.663 1.00 97.31 82 VAL A C 1
ATOM 628 O O . VAL A 1 82 ? 1.831 4.060 12.152 1.00 97.31 82 VAL A O 1
ATOM 631 N N . LEU A 1 83 ? 2.072 2.059 11.170 1.00 96.31 83 LEU A N 1
ATOM 632 C CA . LEU A 1 83 ? 0.648 1.725 11.183 1.00 96.31 83 LEU A CA 1
ATOM 633 C C . LEU A 1 83 ? 0.087 1.749 12.608 1.00 96.31 83 LEU A C 1
ATOM 635 O O . LEU A 1 83 ? -0.961 2.349 12.844 1.00 96.31 83 LEU A O 1
ATOM 639 N N . ARG A 1 84 ? 0.788 1.138 13.571 1.00 94.94 84 ARG A N 1
ATOM 640 C CA . ARG A 1 84 ? 0.360 1.128 14.974 1.00 94.94 84 ARG A CA 1
ATOM 641 C C . ARG A 1 84 ? 0.264 2.540 15.542 1.00 94.94 84 ARG A C 1
ATOM 643 O O . ARG A 1 84 ? -0.726 2.858 16.201 1.00 94.94 84 ARG A O 1
ATOM 650 N N . LEU A 1 85 ? 1.256 3.381 15.257 1.00 94.56 85 LEU A N 1
ATOM 651 C CA . LEU A 1 85 ? 1.265 4.780 15.669 1.00 94.56 85 LEU A CA 1
ATOM 652 C C . LEU A 1 85 ? 0.094 5.556 15.047 1.00 94.56 85 LEU A C 1
ATOM 654 O O . LEU A 1 85 ? -0.625 6.245 15.763 1.00 94.56 85 LEU A O 1
ATOM 658 N N . VAL A 1 86 ? -0.140 5.398 13.742 1.00 95.25 86 VAL A N 1
ATOM 659 C CA . VAL A 1 86 ? -1.238 6.048 13.009 1.00 95.25 86 VAL A CA 1
ATOM 660 C C . VAL A 1 86 ? -2.601 5.641 13.573 1.00 95.25 86 VAL A C 1
ATOM 662 O O . VAL A 1 86 ? -3.427 6.508 13.861 1.00 95.25 86 VAL A O 1
ATOM 665 N N . LEU A 1 87 ? -2.832 4.343 13.796 1.00 92.94 87 LEU A N 1
ATOM 666 C CA . LEU A 1 87 ? -4.086 3.849 14.370 1.00 92.94 87 LEU A CA 1
ATOM 667 C C . LEU A 1 87 ? -4.304 4.383 15.788 1.00 92.94 87 LEU A C 1
ATOM 669 O O . LEU A 1 87 ? -5.400 4.840 16.107 1.00 92.94 87 LEU A O 1
ATOM 673 N N . ALA A 1 88 ? -3.273 4.382 16.629 1.00 92.62 88 ALA A N 1
ATOM 674 C CA . ALA A 1 88 ? -3.405 4.853 18.001 1.00 92.62 88 ALA A CA 1
ATOM 675 C C . ALA A 1 88 ? -3.601 6.380 18.081 1.00 92.62 88 ALA A C 1
ATOM 677 O O . ALA A 1 88 ? -4.437 6.846 18.852 1.00 92.62 88 ALA A O 1
ATOM 678 N N . LEU A 1 89 ? -2.911 7.162 17.242 1.00 93.06 89 LEU A N 1
ATOM 679 C CA . LEU A 1 89 ? -3.116 8.613 17.149 1.00 93.06 89 LEU A CA 1
ATOM 680 C C . LEU A 1 89 ? -4.499 8.973 16.593 1.00 93.06 89 LEU A C 1
ATOM 682 O O . LEU A 1 89 ? -5.087 9.955 17.042 1.00 93.06 89 LEU A O 1
ATOM 686 N N . SER A 1 90 ? -5.053 8.166 15.680 1.00 93.62 90 SER A N 1
ATOM 687 C CA . SER A 1 90 ? -6.410 8.382 15.151 1.00 93.62 90 SER A CA 1
ATOM 688 C C . SER A 1 90 ? -7.498 8.271 16.230 1.00 93.62 90 SER A C 1
ATOM 690 O O . SER A 1 90 ? -8.535 8.921 16.137 1.00 93.62 90 SER A O 1
ATOM 692 N N . GLN A 1 91 ? -7.241 7.516 17.303 1.00 92.44 91 GLN A N 1
ATOM 693 C CA . GLN A 1 91 ? -8.142 7.383 18.456 1.00 92.44 91 GLN A CA 1
ATOM 694 C C . GLN A 1 91 ? -7.987 8.522 19.482 1.00 92.44 91 GLN A C 1
ATOM 696 O O . GLN A 1 91 ? -8.747 8.593 20.447 1.00 92.44 91 GLN A O 1
ATOM 701 N N . GLY A 1 92 ? -7.023 9.426 19.278 1.00 94.25 92 GLY A N 1
ATOM 702 C CA . GLY A 1 92 ? -6.740 10.564 20.150 1.00 94.25 92 GLY A CA 1
ATOM 703 C C . GLY A 1 92 ? -5.580 10.331 21.124 1.00 94.25 92 GLY A C 1
ATOM 704 O O . GLY A 1 92 ? -5.259 9.210 21.520 1.00 94.25 92 GLY A O 1
ATOM 705 N N . LEU A 1 93 ? -4.951 11.433 21.548 1.00 95.00 93 LEU A N 1
ATOM 706 C CA . LEU A 1 93 ? -3.709 11.408 22.331 1.00 95.00 93 LEU A CA 1
ATOM 707 C C . LEU A 1 93 ? -3.867 10.742 23.712 1.00 95.00 93 LEU A C 1
ATOM 709 O O . LEU A 1 93 ? -2.957 10.059 24.176 1.00 95.00 93 LEU A O 1
ATOM 713 N N . ALA A 1 94 ? -5.031 10.897 24.350 1.00 94.56 94 ALA A N 1
ATOM 714 C CA . ALA A 1 94 ? -5.320 10.267 25.640 1.00 94.56 94 ALA A CA 1
ATOM 715 C C . ALA A 1 94 ? -5.380 8.732 25.532 1.00 94.56 94 ALA A C 1
ATOM 717 O O . ALA A 1 94 ? -4.810 8.025 26.363 1.00 94.56 94 ALA A O 1
ATOM 718 N N . VAL A 1 95 ? -6.018 8.211 24.476 1.00 90.69 95 VAL A N 1
ATOM 719 C CA . VAL A 1 95 ? -6.088 6.766 24.211 1.00 90.69 95 VAL A CA 1
ATOM 720 C C . VAL A 1 95 ? -4.707 6.228 23.853 1.00 90.69 95 VAL A C 1
ATOM 722 O O . VAL A 1 95 ? -4.328 5.162 24.335 1.00 90.69 95 VAL A O 1
ATOM 725 N N . PHE A 1 96 ? -3.922 6.978 23.074 1.00 93.44 96 PHE A N 1
ATOM 726 C CA . PHE A 1 96 ? -2.535 6.630 22.772 1.00 93.44 96 PHE A CA 1
ATOM 727 C C . PHE A 1 96 ? -1.694 6.454 24.045 1.00 93.44 96 PHE A C 1
ATOM 729 O O . PHE A 1 96 ? -1.089 5.397 24.211 1.00 93.44 96 PHE A O 1
ATOM 736 N N . ALA A 1 97 ? -1.711 7.422 24.969 1.00 94.81 97 ALA A N 1
ATOM 737 C CA . ALA A 1 97 ? -0.946 7.348 26.218 1.00 94.81 97 ALA A CA 1
ATOM 738 C C . ALA A 1 97 ? -1.330 6.116 27.062 1.00 94.81 97 ALA A C 1
ATOM 740 O O . ALA A 1 97 ? -0.466 5.324 27.437 1.00 94.81 97 ALA A O 1
ATOM 741 N N . ALA A 1 98 ? -2.632 5.878 27.251 1.00 92.19 98 ALA A N 1
ATOM 742 C CA . ALA A 1 98 ? -3.133 4.707 27.978 1.00 92.19 98 ALA A CA 1
ATOM 743 C C . ALA A 1 98 ? -2.821 3.369 27.275 1.00 92.19 98 ALA A C 1
ATOM 745 O O . ALA A 1 98 ? -2.789 2.301 27.890 1.00 92.19 98 ALA A O 1
ATOM 746 N N . THR A 1 99 ? -2.636 3.388 25.957 1.00 90.94 99 THR A N 1
ATOM 747 C CA . THR A 1 99 ? -2.275 2.194 25.184 1.00 90.94 99 THR A CA 1
ATOM 748 C C . THR A 1 99 ? -0.763 1.954 25.215 1.00 90.94 99 THR A C 1
ATOM 750 O O . THR A 1 99 ? -0.341 0.805 25.328 1.00 90.94 99 THR A O 1
ATOM 753 N N . ALA A 1 100 ? 0.047 3.014 25.233 1.00 92.81 100 ALA A N 1
ATOM 754 C CA . ALA A 1 100 ? 1.496 2.934 25.387 1.00 92.81 100 ALA A CA 1
ATOM 755 C C . ALA A 1 100 ? 1.900 2.311 26.734 1.00 92.81 100 ALA A C 1
ATOM 757 O O . ALA A 1 100 ? 2.752 1.423 26.763 1.00 92.81 100 ALA A O 1
ATOM 758 N N . GLU A 1 101 ? 1.237 2.690 27.831 1.00 93.94 101 GLU A N 1
ATOM 759 C CA . GLU A 1 101 ? 1.446 2.059 29.145 1.00 93.94 101 GLU A CA 1
ATOM 760 C C . GLU A 1 101 ? 1.162 0.550 29.107 1.00 93.94 101 GLU A C 1
ATOM 762 O O . GLU A 1 101 ? 1.932 -0.255 29.636 1.00 93.94 101 GLU A O 1
ATOM 767 N N . ARG A 1 102 ? 0.095 0.139 28.407 1.00 92.06 102 ARG A N 1
ATOM 768 C CA . ARG A 1 102 ? -0.245 -1.280 28.231 1.00 92.06 102 ARG A CA 1
ATOM 769 C C . ARG A 1 102 ? 0.797 -2.041 27.413 1.00 92.06 102 ARG A C 1
ATOM 771 O O . ARG A 1 102 ? 1.068 -3.195 27.734 1.00 92.06 102 ARG A O 1
ATOM 778 N N . TRP A 1 103 ? 1.398 -1.424 26.396 1.00 92.06 103 TRP A N 1
ATOM 779 C CA . TRP A 1 103 ? 2.450 -2.064 25.595 1.00 92.06 103 TRP A CA 1
ATOM 780 C C . TRP A 1 103 ? 3.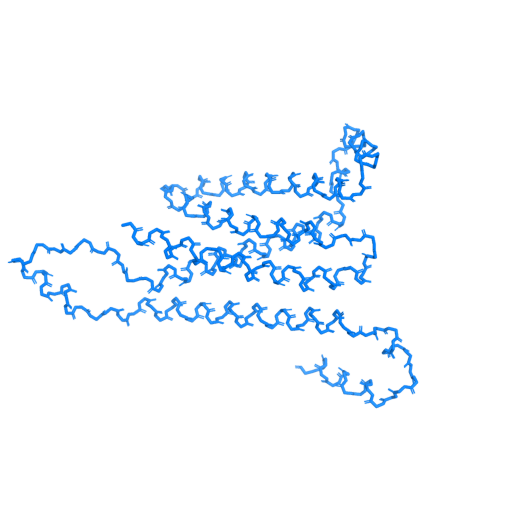727 -2.316 26.393 1.00 92.06 103 TRP A C 1
ATOM 782 O O . TRP A 1 103 ? 4.356 -3.355 26.205 1.00 92.06 103 TRP A O 1
ATOM 792 N N . LEU A 1 104 ? 4.090 -1.403 27.301 1.00 93.12 104 LEU A N 1
ATOM 793 C CA . LEU A 1 104 ? 5.248 -1.577 28.183 1.00 93.12 104 LEU A CA 1
ATOM 794 C C . LEU A 1 104 ? 5.048 -2.739 29.165 1.00 93.12 104 LEU A C 1
ATOM 796 O O . LEU A 1 104 ? 5.999 -3.460 29.459 1.00 93.12 104 LEU A O 1
ATOM 800 N N . GLY A 1 105 ? 3.817 -2.939 29.649 1.00 95.19 105 GLY A N 1
ATOM 801 C CA . GLY A 1 105 ? 3.475 -4.058 30.531 1.00 95.19 105 GLY A CA 1
ATOM 802 C C . GLY A 1 105 ? 3.290 -5.396 29.806 1.00 95.19 105 GLY A C 1
ATOM 803 O O . GLY A 1 105 ? 3.566 -6.448 30.379 1.00 95.19 105 GLY A O 1
ATOM 804 N N . SER A 1 106 ? 2.823 -5.379 28.553 1.00 94.44 106 SER A N 1
ATOM 805 C CA . SER A 1 106 ? 2.613 -6.581 27.741 1.00 94.44 106 SER A CA 1
ATOM 806 C C . SER A 1 106 ? 2.872 -6.300 26.256 1.00 94.44 106 SER A C 1
ATOM 808 O O . SER A 1 106 ? 2.020 -5.709 25.584 1.00 94.44 106 SER A O 1
ATOM 810 N N . PRO A 1 107 ? 3.999 -6.772 25.685 1.00 89.56 107 PRO A N 1
ATOM 811 C CA . PRO A 1 107 ? 4.314 -6.541 24.276 1.00 89.56 107 PRO A CA 1
ATOM 812 C C . PRO A 1 107 ? 3.319 -7.227 23.331 1.00 89.56 107 PRO A C 1
ATOM 814 O O . PRO A 1 107 ? 3.120 -6.773 22.210 1.00 89.56 107 PRO A O 1
ATOM 817 N N . VAL A 1 108 ? 2.627 -8.281 23.778 1.00 92.25 108 VAL A N 1
ATOM 818 C CA . VAL A 1 108 ? 1.594 -8.963 22.977 1.00 92.25 108 VAL A CA 1
ATOM 819 C C . VAL A 1 108 ? 0.387 -8.050 22.724 1.00 92.25 108 VAL A C 1
ATOM 821 O O . VAL A 1 108 ? -0.252 -8.159 21.683 1.00 92.25 108 VAL A O 1
ATOM 824 N N . ALA A 1 109 ? 0.124 -7.077 23.606 1.00 90.12 109 ALA A N 1
ATOM 825 C CA . ALA A 1 109 ? -0.939 -6.084 23.424 1.00 90.12 109 ALA A CA 1
ATOM 826 C C . ALA A 1 109 ? -0.665 -5.087 22.277 1.00 90.12 109 ALA A C 1
ATOM 828 O O . ALA A 1 109 ? -1.523 -4.261 21.943 1.00 90.12 109 ALA A O 1
ATOM 829 N N . LEU A 1 110 ? 0.522 -5.136 21.659 1.00 87.69 110 LEU A N 1
ATOM 830 C CA . LEU A 1 110 ? 0.789 -4.409 20.421 1.00 87.69 110 LEU A CA 1
ATOM 831 C C . LEU A 1 110 ? -0.063 -4.934 19.264 1.00 87.69 110 LEU A C 1
ATOM 833 O O . LEU A 1 110 ? -0.439 -4.136 18.411 1.00 87.69 110 LEU A O 1
ATOM 837 N N . VAL A 1 111 ? -0.397 -6.228 19.256 1.00 92.62 111 VAL A N 1
ATOM 838 C CA . VAL A 1 111 ? -1.124 -6.875 18.161 1.00 92.62 111 VAL A CA 1
ATOM 839 C C . VAL A 1 111 ? -2.590 -7.055 18.538 1.00 92.62 111 VAL A C 1
ATOM 841 O O . VAL A 1 111 ? -2.929 -7.783 19.466 1.00 92.62 111 VAL A O 1
ATOM 844 N N . ASP A 1 112 ? -3.469 -6.404 17.784 1.00 91.75 112 ASP A N 1
ATOM 845 C CA . ASP A 1 112 ? -4.915 -6.591 17.863 1.00 91.75 112 ASP A CA 1
ATOM 846 C C . ASP A 1 112 ? -5.504 -6.853 16.469 1.00 91.75 112 ASP A C 1
ATOM 848 O O . ASP A 1 112 ? -4.824 -6.728 15.447 1.00 91.75 112 ASP A O 1
ATOM 852 N N . TRP A 1 113 ? -6.778 -7.247 16.419 1.00 89.50 113 TRP A N 1
ATOM 853 C CA . TRP A 1 113 ? -7.469 -7.547 15.163 1.00 89.50 113 TRP A CA 1
ATOM 854 C C . TRP A 1 113 ? -7.549 -6.343 14.214 1.00 89.50 113 TRP A C 1
ATOM 856 O O . TRP A 1 113 ? -7.492 -6.520 12.997 1.00 89.50 113 TRP A O 1
ATOM 866 N N . GLY A 1 114 ? -7.639 -5.121 14.746 1.00 90.56 114 GLY A N 1
ATOM 867 C CA . GLY A 1 114 ? -7.617 -3.898 13.944 1.00 90.56 114 GLY A CA 1
ATOM 868 C C . GLY A 1 114 ? -6.262 -3.697 13.267 1.00 90.56 114 GLY A C 1
ATOM 869 O O . GLY A 1 114 ? -6.199 -3.437 12.067 1.00 90.56 114 GLY A O 1
ATOM 870 N N . LEU A 1 115 ? -5.171 -3.906 14.007 1.00 92.88 115 LEU A N 1
ATOM 871 C CA . LEU A 1 115 ? -3.823 -3.888 13.449 1.00 92.88 115 LEU A CA 1
ATOM 872 C C . LEU A 1 115 ? -3.641 -4.995 12.406 1.00 92.88 115 LEU A C 1
ATOM 874 O O . LEU A 1 115 ? -3.124 -4.718 11.331 1.00 92.88 115 LEU A O 1
ATOM 878 N N . ALA A 1 116 ? -4.071 -6.226 12.696 1.00 93.38 116 ALA A N 1
ATOM 879 C CA . ALA A 1 116 ? -3.899 -7.364 11.793 1.00 93.38 116 ALA A CA 1
ATOM 880 C C . ALA A 1 116 ? -4.635 -7.166 10.456 1.00 93.38 116 ALA A C 1
ATOM 882 O O . ALA A 1 116 ? -4.065 -7.401 9.392 1.00 93.38 116 ALA A O 1
ATOM 883 N N . THR A 1 117 ? -5.882 -6.690 10.498 1.00 92.25 117 THR A N 1
ATOM 884 C CA . THR A 1 117 ? -6.681 -6.410 9.293 1.00 92.25 117 THR A CA 1
ATOM 885 C C . THR A 1 117 ? -6.110 -5.248 8.479 1.00 92.25 117 THR A C 1
ATOM 887 O O . THR A 1 117 ? -5.962 -5.369 7.263 1.00 92.25 117 THR A O 1
ATOM 890 N N . ALA A 1 118 ? -5.714 -4.150 9.131 1.00 95.00 118 ALA A N 1
ATOM 891 C CA . ALA A 1 118 ? -5.069 -3.027 8.456 1.00 95.00 118 ALA A CA 1
ATOM 892 C C . ALA A 1 118 ? -3.700 -3.413 7.867 1.00 95.00 118 ALA A C 1
ATOM 894 O O . ALA A 1 118 ? -3.396 -3.050 6.733 1.00 95.00 118 ALA A O 1
ATOM 895 N N . ALA A 1 119 ? -2.901 -4.200 8.592 1.00 96.56 119 ALA A N 1
ATOM 896 C CA . ALA A 1 119 ? -1.622 -4.719 8.115 1.00 96.56 119 ALA A CA 1
ATOM 897 C C . ALA A 1 119 ? -1.800 -5.621 6.890 1.00 96.56 119 ALA A C 1
ATOM 899 O O . ALA A 1 119 ? -1.035 -5.506 5.938 1.00 96.56 119 ALA A O 1
ATOM 900 N N . LEU A 1 120 ? -2.833 -6.470 6.874 1.00 96.12 120 LEU A N 1
ATOM 901 C CA . LEU A 1 120 ? -3.159 -7.302 5.718 1.00 96.12 120 LEU A CA 1
ATOM 902 C C . LEU A 1 120 ? -3.522 -6.455 4.490 1.00 96.12 120 LEU A C 1
ATOM 904 O O . LEU A 1 120 ? -3.072 -6.762 3.386 1.00 96.12 120 LEU A O 1
ATOM 908 N N . LEU A 1 121 ? -4.290 -5.375 4.670 1.00 95.81 121 LEU A N 1
ATOM 909 C CA . LEU A 1 121 ? -4.596 -4.451 3.576 1.00 95.81 121 LEU A CA 1
ATOM 910 C C . LEU A 1 121 ? -3.331 -3.762 3.050 1.00 95.81 121 LEU A C 1
ATOM 912 O O . LEU A 1 121 ? -3.134 -3.699 1.838 1.00 95.81 121 LEU A O 1
ATOM 916 N N . LEU A 1 122 ? -2.460 -3.282 3.943 1.00 97.81 122 LEU A N 1
ATOM 917 C CA . LEU A 1 122 ? -1.185 -2.687 3.543 1.00 97.81 122 LEU A CA 1
ATOM 918 C C . LEU A 1 122 ? -0.288 -3.699 2.827 1.00 97.81 122 LEU A C 1
ATOM 920 O O . LEU A 1 122 ? 0.339 -3.335 1.840 1.00 97.81 122 LEU A O 1
ATOM 924 N N . LEU A 1 123 ? -0.256 -4.959 3.272 1.00 97.69 123 LEU A N 1
ATOM 925 C CA . LEU A 1 123 ? 0.493 -6.038 2.621 1.00 97.69 123 LEU A CA 1
ATOM 926 C C . LEU A 1 123 ? -0.013 -6.295 1.210 1.00 97.69 123 LEU A C 1
ATOM 928 O O . LEU A 1 123 ? 0.788 -6.407 0.283 1.00 97.69 123 LEU A O 1
ATOM 932 N N . LEU A 1 124 ? -1.333 -6.334 1.036 1.00 96.38 124 LEU A N 1
ATOM 933 C CA . LEU A 1 124 ? -1.951 -6.485 -0.272 1.00 96.38 124 LEU A CA 1
ATOM 934 C C . LEU A 1 124 ? -1.598 -5.312 -1.197 1.00 96.38 124 LEU A C 1
ATOM 936 O O . LEU A 1 124 ? -1.183 -5.535 -2.331 1.00 96.38 124 LEU A O 1
ATOM 940 N N . VAL A 1 125 ? -1.734 -4.076 -0.710 1.00 97.19 125 VAL A N 1
ATOM 941 C CA . VAL A 1 125 ? -1.406 -2.854 -1.460 1.00 97.19 125 VAL A CA 1
ATOM 942 C C . VAL A 1 125 ? 0.071 -2.808 -1.837 1.00 97.19 125 VAL A C 1
ATOM 944 O O . VAL A 1 125 ? 0.395 -2.567 -2.997 1.00 97.19 125 VAL A O 1
ATOM 947 N N . TRP A 1 126 ? 0.958 -3.069 -0.880 1.00 98.19 126 TRP A N 1
ATOM 948 C CA . TRP A 1 126 ? 2.399 -3.120 -1.094 1.00 98.19 126 TRP A CA 1
ATOM 949 C C . TRP A 1 126 ? 2.755 -4.152 -2.165 1.00 98.19 126 TRP A C 1
ATOM 951 O O . TRP A 1 126 ? 3.403 -3.827 -3.159 1.00 98.19 126 TRP A O 1
ATOM 961 N N . PHE A 1 127 ? 2.253 -5.381 -2.012 1.00 97.56 127 PHE A N 1
ATOM 962 C CA . PHE A 1 127 ? 2.530 -6.473 -2.936 1.00 97.56 127 PHE A CA 1
ATOM 963 C C . PHE A 1 127 ? 2.029 -6.155 -4.347 1.00 97.56 127 PHE A C 1
ATOM 965 O O . PHE A 1 127 ? 2.784 -6.269 -5.311 1.00 97.56 127 PHE A O 1
ATOM 972 N N . LEU A 1 128 ? 0.773 -5.721 -4.486 1.00 96.69 128 LEU A N 1
ATOM 973 C CA . LEU A 1 128 ? 0.202 -5.371 -5.786 1.00 96.69 128 LEU A CA 1
ATOM 974 C C . LEU A 1 128 ? 0.915 -4.174 -6.422 1.00 96.69 128 LEU A C 1
ATOM 976 O O . LEU A 1 128 ? 1.166 -4.200 -7.625 1.00 96.69 128 LEU A O 1
ATOM 980 N N . GLY A 1 129 ? 1.284 -3.164 -5.633 1.00 97.00 129 GLY A N 1
ATOM 981 C CA . GLY A 1 129 ? 2.043 -2.004 -6.096 1.00 97.00 129 GLY A CA 1
ATOM 982 C C . GLY A 1 129 ? 3.406 -2.392 -6.668 1.00 97.00 129 GLY A C 1
ATOM 983 O O . GLY A 1 129 ? 3.726 -2.026 -7.800 1.00 97.00 129 GLY A O 1
ATOM 984 N N . VAL A 1 130 ? 4.171 -3.207 -5.935 1.00 97.31 130 VAL A N 1
ATOM 985 C CA . VAL A 1 130 ? 5.472 -3.735 -6.379 1.00 97.31 130 VAL A CA 1
ATOM 986 C C . VAL A 1 130 ? 5.325 -4.587 -7.642 1.00 97.31 130 VAL A C 1
ATOM 988 O O . VAL A 1 130 ? 6.073 -4.412 -8.605 1.00 97.31 130 VAL A O 1
ATOM 991 N N . GLN A 1 131 ? 4.338 -5.484 -7.684 1.00 96.50 131 GLN A N 1
ATOM 992 C CA . GLN A 1 131 ? 4.101 -6.335 -8.851 1.00 96.50 131 GLN A CA 1
ATOM 993 C C . GLN A 1 131 ? 3.668 -5.534 -10.088 1.00 96.50 131 GLN A C 1
ATOM 995 O O . GLN A 1 131 ? 4.121 -5.828 -11.194 1.00 96.50 131 GLN A O 1
ATOM 1000 N N . MET A 1 132 ? 2.849 -4.495 -9.912 1.00 95.88 132 MET A N 1
ATOM 1001 C CA . MET A 1 132 ? 2.456 -3.589 -10.991 1.00 95.88 132 MET A CA 1
ATOM 1002 C C . MET A 1 132 ? 3.658 -2.795 -11.513 1.00 95.88 132 MET A C 1
ATOM 1004 O O . MET A 1 132 ? 3.839 -2.681 -12.723 1.00 95.88 132 MET A O 1
ATOM 1008 N N . ALA A 1 133 ? 4.511 -2.286 -10.620 1.00 95.19 133 ALA A N 1
ATOM 1009 C CA . ALA A 1 133 ? 5.722 -1.566 -11.007 1.00 95.19 133 ALA A CA 1
ATOM 1010 C C . ALA A 1 133 ? 6.680 -2.456 -11.813 1.00 95.19 133 ALA A C 1
ATOM 1012 O O . ALA A 1 133 ? 7.168 -2.034 -12.859 1.00 95.19 133 ALA A O 1
ATOM 1013 N N . ARG A 1 134 ? 6.869 -3.711 -11.388 1.00 94.25 134 ARG A N 1
ATOM 1014 C CA . ARG A 1 134 ? 7.633 -4.723 -12.137 1.00 94.25 134 ARG A CA 1
ATOM 1015 C C . ARG A 1 134 ? 7.039 -4.993 -13.520 1.00 94.25 134 ARG A C 1
ATOM 1017 O O . ARG A 1 134 ? 7.780 -5.080 -14.492 1.00 94.25 134 ARG A O 1
ATOM 1024 N N . ALA A 1 135 ? 5.713 -5.094 -13.623 1.00 93.50 135 ALA A N 1
ATOM 1025 C CA . ALA A 1 135 ? 5.041 -5.281 -14.908 1.00 93.50 135 ALA A CA 1
ATOM 1026 C C . ALA A 1 135 ? 5.254 -4.083 -15.850 1.00 93.50 135 ALA A C 1
ATOM 1028 O O . ALA A 1 135 ? 5.495 -4.278 -17.037 1.00 93.50 135 ALA A O 1
ATOM 1029 N N . PHE A 1 136 ? 5.229 -2.851 -15.328 1.00 91.94 136 PHE A N 1
ATOM 1030 C CA . PHE A 1 136 ? 5.546 -1.653 -16.111 1.00 91.94 136 PHE A CA 1
ATOM 1031 C C . PHE A 1 136 ? 7.008 -1.596 -16.559 1.00 91.94 136 PHE A C 1
ATOM 1033 O O . PHE A 1 136 ? 7.271 -1.185 -17.683 1.00 91.94 136 PHE A O 1
ATOM 1040 N N . GLU A 1 137 ? 7.950 -1.996 -15.707 1.00 89.94 137 GLU A N 1
ATOM 1041 C CA . GLU A 1 137 ? 9.374 -2.063 -16.064 1.00 89.94 137 GLU A CA 1
ATOM 1042 C C . GLU A 1 137 ? 9.635 -3.107 -17.152 1.00 89.94 137 GLU A C 1
ATOM 1044 O O . GLU A 1 137 ? 10.413 -2.851 -18.061 1.00 89.94 137 GLU A O 1
ATOM 1049 N N . ALA A 1 138 ? 8.933 -4.243 -17.118 1.00 88.75 138 ALA A N 1
ATOM 1050 C CA . ALA A 1 138 ? 9.023 -5.274 -18.154 1.00 88.75 138 ALA A CA 1
ATOM 1051 C C . ALA A 1 138 ? 8.482 -4.822 -19.527 1.00 88.75 138 ALA A C 1
ATOM 1053 O O . ALA A 1 138 ? 8.762 -5.455 -20.543 1.00 88.75 138 ALA A O 1
ATOM 1054 N N . LEU A 1 139 ? 7.699 -3.738 -19.574 1.00 87.56 139 LEU A N 1
ATOM 1055 C CA . LEU A 1 139 ? 7.267 -3.111 -20.827 1.00 87.56 139 LEU A CA 1
ATOM 1056 C C . LEU A 1 139 ? 8.306 -2.137 -21.386 1.00 87.56 139 LEU A C 1
ATOM 1058 O O . LEU A 1 139 ? 8.212 -1.763 -22.557 1.00 87.56 139 LEU A O 1
ATOM 1062 N N . GLU A 1 140 ? 9.264 -1.688 -20.573 1.00 83.38 140 GLU A N 1
ATOM 1063 C CA . GLU A 1 140 ? 10.317 -0.810 -21.059 1.00 83.38 140 GLU A CA 1
ATOM 1064 C C . GLU A 1 140 ? 11.306 -1.612 -21.910 1.00 83.38 140 GLU A C 1
ATOM 1066 O O . GLU A 1 140 ? 11.711 -2.711 -21.527 1.00 83.38 140 GLU A O 1
ATOM 1071 N N . PRO A 1 141 ? 11.717 -1.085 -23.077 1.00 72.06 141 PRO A N 1
ATOM 1072 C CA . PRO A 1 141 ? 12.759 -1.732 -23.853 1.00 72.06 141 PRO A CA 1
ATOM 1073 C C . PRO A 1 141 ? 14.036 -1.819 -23.000 1.00 72.06 141 PRO A C 1
ATOM 1075 O O . PRO A 1 141 ? 14.364 -0.841 -22.317 1.00 72.06 141 PRO A O 1
ATOM 1078 N N . PRO A 1 142 ? 14.782 -2.941 -23.054 1.00 69.88 142 PRO A N 1
ATOM 1079 C CA . PRO A 1 142 ? 16.028 -3.070 -22.313 1.00 69.88 142 PRO A CA 1
ATOM 1080 C C . PRO A 1 142 ? 16.934 -1.879 -22.623 1.00 69.88 142 PRO A C 1
ATOM 1082 O O . PRO A 1 142 ? 17.107 -1.521 -23.794 1.00 69.88 142 PRO A O 1
ATOM 1085 N N . LEU A 1 143 ? 17.516 -1.270 -21.585 1.00 64.44 143 LEU A N 1
ATOM 1086 C CA . LEU A 1 143 ? 18.536 -0.226 -21.711 1.00 64.44 143 LEU A CA 1
ATOM 1087 C C . LEU A 1 143 ? 19.851 -0.846 -22.202 1.00 64.44 143 LEU A C 1
ATOM 1089 O O . LEU A 1 143 ? 20.872 -0.815 -21.519 1.00 64.44 143 LEU A O 1
ATOM 1093 N N . ASP A 1 144 ? 19.828 -1.447 -23.385 1.00 66.88 144 ASP A N 1
ATOM 1094 C CA . ASP A 1 144 ? 21.040 -1.908 -24.028 1.00 66.88 144 ASP A CA 1
ATOM 1095 C C . ASP A 1 144 ? 21.837 -0.692 -24.475 1.00 66.88 144 ASP A C 1
ATOM 1097 O O . ASP A 1 144 ? 21.340 0.177 -25.199 1.00 66.88 144 ASP A O 1
ATOM 1101 N N . VAL A 1 145 ? 23.091 -0.632 -24.028 1.00 72.56 145 VAL A N 1
ATOM 1102 C CA . VAL A 1 145 ? 24.051 0.351 -24.521 1.00 72.56 145 VAL A CA 1
ATOM 1103 C C . VAL A 1 145 ? 24.157 0.138 -26.023 1.00 72.56 145 VAL A C 1
ATOM 1105 O O . VAL A 1 145 ? 24.628 -0.908 -26.473 1.00 72.56 145 VAL A O 1
ATOM 1108 N N . ALA A 1 146 ? 23.689 1.120 -26.795 1.00 77.31 146 ALA A N 1
ATOM 1109 C CA . ALA A 1 146 ? 23.778 1.058 -28.243 1.00 77.31 146 ALA A CA 1
ATOM 1110 C C . ALA A 1 146 ? 25.257 0.849 -28.623 1.00 77.31 146 ALA A C 1
ATOM 1112 O O . ALA A 1 146 ? 26.103 1.658 -28.220 1.00 77.31 146 ALA A O 1
ATOM 1113 N N . PRO A 1 147 ? 25.596 -0.227 -29.355 1.00 83.56 147 PRO A N 1
ATOM 1114 C CA . PRO A 1 147 ? 26.968 -0.448 -29.785 1.00 83.56 147 PRO A CA 1
ATOM 1115 C C . PRO A 1 147 ? 27.414 0.697 -3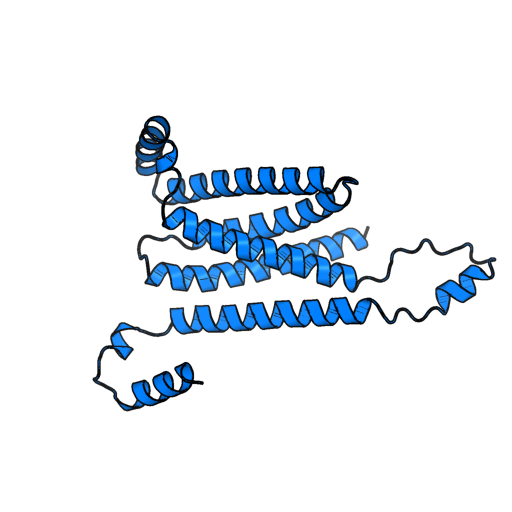0.714 1.00 83.56 147 PRO A C 1
ATOM 1117 O O . PRO A 1 147 ? 26.568 1.415 -31.259 1.00 83.56 147 PRO A O 1
ATOM 1120 N N . PRO A 1 148 ? 28.729 0.899 -30.916 1.00 87.12 148 PRO A N 1
ATOM 1121 C CA . PRO A 1 148 ? 29.230 1.947 -31.802 1.00 87.12 148 PRO A CA 1
ATOM 1122 C C . PRO A 1 148 ? 28.554 1.871 -33.175 1.00 87.12 148 PRO A C 1
ATOM 1124 O O . PRO A 1 148 ? 28.445 0.778 -33.736 1.00 87.12 148 PRO A O 1
ATOM 1127 N N . LYS A 1 149 ? 28.111 3.015 -33.716 1.00 87.38 149 LYS A N 1
ATOM 1128 C CA . LYS A 1 149 ? 27.340 3.094 -34.976 1.00 87.38 149 LYS A CA 1
ATOM 1129 C C . LYS A 1 149 ? 28.043 2.432 -36.164 1.00 87.38 149 LYS A C 1
ATOM 1131 O O . LYS A 1 149 ? 27.379 1.945 -37.072 1.00 87.38 149 LYS A O 1
ATOM 1136 N N . ASP A 1 150 ? 29.368 2.375 -36.107 1.00 89.06 150 ASP A N 1
ATOM 1137 C CA . ASP A 1 150 ? 30.232 1.853 -37.166 1.00 89.06 150 ASP A CA 1
ATOM 1138 C C . ASP A 1 150 ? 30.421 0.326 -37.069 1.00 89.06 150 ASP A C 1
ATOM 1140 O O . ASP A 1 150 ? 31.092 -0.285 -37.898 1.00 89.06 150 ASP A O 1
ATOM 1144 N N . SER A 1 151 ? 29.847 -0.314 -36.046 1.00 87.50 151 SER A N 1
ATOM 1145 C CA . SER A 1 151 ? 29.935 -1.758 -35.843 1.00 87.50 151 SER A CA 1
ATOM 1146 C C . SER A 1 151 ? 28.788 -2.496 -36.537 1.00 87.50 151 SER A C 1
ATOM 1148 O O . SER A 1 151 ? 27.636 -2.062 -36.514 1.00 87.50 151 SER A O 1
ATOM 1150 N N . ALA A 1 152 ? 29.066 -3.687 -37.073 1.00 84.50 152 ALA A N 1
ATOM 1151 C CA . ALA A 1 152 ? 28.025 -4.590 -37.581 1.00 84.50 152 ALA A CA 1
ATOM 1152 C C . ALA A 1 152 ? 26.974 -4.940 -36.502 1.00 84.50 152 ALA A C 1
ATOM 1154 O O . ALA A 1 152 ? 25.808 -5.191 -36.812 1.00 84.50 152 ALA A O 1
ATOM 1155 N N . ALA A 1 153 ? 27.368 -4.881 -35.224 1.00 83.25 153 ALA A N 1
ATOM 1156 C CA . ALA A 1 153 ? 26.482 -5.061 -34.080 1.00 83.25 153 ALA A CA 1
ATOM 1157 C C . ALA A 1 153 ? 25.409 -3.963 -33.968 1.00 83.25 153 ALA A C 1
ATOM 1159 O O . ALA A 1 153 ? 24.329 -4.239 -33.455 1.00 83.25 153 ALA A O 1
ATOM 1160 N N . TYR A 1 154 ? 25.648 -2.747 -34.477 1.00 86.81 154 TYR A N 1
ATOM 1161 C CA . TYR A 1 154 ? 24.643 -1.677 -34.494 1.00 86.81 154 TYR A CA 1
ATOM 1162 C C . TYR A 1 154 ? 23.482 -1.983 -35.438 1.00 86.81 154 TYR A C 1
ATOM 1164 O O . TYR A 1 154 ? 22.322 -1.774 -35.078 1.00 86.81 154 TYR A O 1
ATOM 1172 N N . TYR A 1 155 ? 23.766 -2.544 -36.616 1.00 82.38 155 TYR A N 1
ATOM 1173 C CA . TYR A 1 155 ? 22.715 -2.999 -37.529 1.00 82.38 155 TYR A CA 1
ATOM 1174 C C . TYR A 1 155 ? 21.890 -4.132 -36.908 1.00 82.38 155 TYR A C 1
ATOM 1176 O O . TYR A 1 155 ? 20.664 -4.078 -36.934 1.00 82.38 155 TYR A O 1
ATOM 1184 N N . ALA A 1 156 ? 22.540 -5.113 -36.275 1.00 82.19 156 ALA A N 1
ATOM 1185 C CA . ALA A 1 156 ? 21.846 -6.193 -35.572 1.00 82.19 156 ALA A CA 1
ATOM 1186 C C . ALA A 1 156 ? 21.014 -5.685 -34.378 1.00 82.19 156 ALA A C 1
ATOM 1188 O O . ALA A 1 156 ? 19.884 -6.119 -34.190 1.00 82.19 156 ALA A O 1
ATOM 1189 N N . TRP A 1 157 ? 21.534 -4.730 -33.600 1.00 83.31 157 TRP A N 1
ATOM 1190 C CA . TRP A 1 157 ? 20.826 -4.121 -32.469 1.00 83.31 157 TRP A CA 1
ATOM 1191 C C . TRP A 1 157 ? 19.599 -3.312 -32.917 1.00 83.31 157 TRP A C 1
ATOM 1193 O O . TRP A 1 157 ? 18.523 -3.461 -32.346 1.00 83.31 157 TRP A O 1
ATOM 1203 N N . SER A 1 158 ? 19.744 -2.497 -33.965 1.00 82.44 158 SER A N 1
ATOM 1204 C CA . SER A 1 158 ? 18.669 -1.643 -34.501 1.00 82.44 158 SER A CA 1
ATOM 1205 C C . SER A 1 158 ? 17.573 -2.411 -35.237 1.00 82.44 158 SER A C 1
ATOM 1207 O O . SER A 1 158 ? 16.433 -1.956 -35.276 1.00 82.44 158 SER A O 1
ATOM 1209 N N . THR A 1 159 ? 17.902 -3.572 -35.804 1.00 81.75 159 THR A N 1
ATOM 1210 C CA . THR A 1 159 ? 16.942 -4.437 -36.507 1.00 81.75 159 THR A CA 1
ATOM 1211 C C . THR A 1 159 ? 16.405 -5.566 -35.637 1.00 81.75 159 THR A C 1
ATOM 1213 O O . THR A 1 159 ? 15.529 -6.308 -36.088 1.00 81.75 159 THR A O 1
ATOM 1216 N N . ARG A 1 160 ? 16.886 -5.709 -34.390 1.00 72.19 160 ARG A N 1
ATOM 1217 C CA . ARG A 1 160 ? 16.384 -6.757 -33.506 1.00 72.19 160 ARG A CA 1
ATOM 1218 C C . ARG A 1 160 ? 14.886 -6.534 -33.264 1.00 72.19 160 ARG A C 1
ATOM 1220 O O . ARG A 1 160 ? 14.478 -5.424 -32.904 1.00 72.19 160 ARG A O 1
ATOM 1227 N N . PRO A 1 161 ? 14.055 -7.570 -33.411 1.00 66.81 161 PRO A N 1
ATOM 1228 C CA . PRO A 1 161 ? 12.656 -7.465 -33.048 1.00 66.81 161 PRO A CA 1
ATOM 1229 C C . PRO A 1 161 ? 12.571 -7.281 -31.524 1.00 66.81 161 PRO A C 1
ATOM 1231 O O . PRO A 1 161 ? 13.009 -8.138 -30.760 1.00 66.81 161 PRO A O 1
ATOM 1234 N N . GLN A 1 162 ? 12.042 -6.144 -31.062 1.00 64.00 162 GLN A N 1
ATOM 1235 C CA . GLN A 1 162 ? 11.891 -5.805 -29.632 1.00 64.00 162 GLN A CA 1
ATOM 1236 C C . GLN A 1 162 ? 10.801 -6.651 -28.920 1.00 64.00 162 GLN A C 1
ATOM 1238 O O . GLN A 1 162 ? 10.145 -6.187 -27.992 1.00 64.00 162 GLN A O 1
ATOM 1243 N N . SER A 1 163 ? 10.519 -7.867 -29.389 1.00 56.44 163 SER A N 1
ATOM 1244 C CA . SER A 1 163 ? 9.141 -8.368 -29.451 1.00 56.44 163 SER A CA 1
ATOM 1245 C C . SER A 1 163 ? 8.855 -9.683 -28.714 1.00 56.44 163 SER A C 1
ATOM 1247 O O . SER A 1 163 ? 8.000 -10.436 -29.170 1.00 56.44 163 SER A O 1
ATOM 1249 N N . ALA A 1 164 ? 9.519 -9.987 -27.597 1.00 54.06 164 ALA A N 1
ATOM 1250 C CA . ALA A 1 164 ? 9.156 -11.166 -26.790 1.00 54.06 164 ALA A CA 1
ATOM 1251 C C . ALA A 1 164 ? 8.849 -10.827 -25.322 1.00 54.06 164 ALA A C 1
ATOM 1253 O O . ALA A 1 164 ? 7.780 -11.179 -24.830 1.00 54.06 164 ALA A O 1
ATOM 1254 N N . GLU A 1 165 ? 9.719 -10.077 -24.642 1.00 60.66 165 GLU A N 1
ATOM 1255 C CA . GLU A 1 165 ? 9.571 -9.798 -23.200 1.00 60.66 165 GLU A CA 1
ATOM 1256 C C . GLU A 1 165 ? 8.415 -8.831 -22.876 1.00 60.66 165 GLU A C 1
ATOM 1258 O O . GLU A 1 165 ? 7.765 -8.950 -21.836 1.00 60.66 165 GLU A O 1
ATOM 1263 N N . SER A 1 166 ? 8.060 -7.943 -23.810 1.00 68.88 166 SER A N 1
ATOM 1264 C CA . SER A 1 166 ? 6.943 -7.002 -23.643 1.00 68.88 166 SER A CA 1
ATOM 1265 C C . SER A 1 166 ? 5.572 -7.688 -23.556 1.00 68.88 166 SER A C 1
ATOM 1267 O O . SER A 1 166 ? 4.646 -7.148 -22.948 1.00 68.88 166 SER A O 1
ATOM 1269 N N . GLY A 1 167 ? 5.431 -8.898 -24.110 1.00 81.00 167 GLY A N 1
ATOM 1270 C CA . GLY A 1 167 ? 4.190 -9.670 -24.043 1.00 81.00 167 GLY A CA 1
ATOM 1271 C C . GLY A 1 167 ? 3.863 -10.149 -22.626 1.00 81.00 167 GLY A C 1
ATOM 1272 O O . GLY A 1 167 ? 2.716 -10.040 -22.189 1.00 81.00 167 GLY A O 1
ATOM 1273 N N . GLU A 1 168 ? 4.865 -10.630 -21.887 1.00 83.56 168 GLU A N 1
ATOM 1274 C CA . GLU A 1 168 ? 4.693 -11.106 -20.508 1.00 83.56 168 GLU A CA 1
ATOM 1275 C C . GLU A 1 168 ? 4.383 -9.950 -19.552 1.00 83.56 168 GLU A C 1
ATOM 1277 O O . GLU A 1 168 ? 3.445 -10.041 -18.753 1.00 83.56 168 GLU A O 1
ATOM 1282 N N . GLY A 1 169 ? 5.103 -8.828 -19.690 1.00 86.38 169 GLY A N 1
ATOM 1283 C CA . GLY A 1 169 ? 4.833 -7.601 -18.936 1.00 86.38 169 GLY A CA 1
ATOM 1284 C C . GLY A 1 169 ? 3.405 -7.093 -19.151 1.00 86.38 169 GLY A C 1
ATOM 1285 O O . GLY A 1 169 ? 2.703 -6.768 -18.191 1.00 86.38 169 GLY A O 1
ATOM 1286 N N . TRP A 1 170 ? 2.925 -7.116 -20.399 1.00 90.06 170 TRP A N 1
ATOM 1287 C CA . TRP A 1 170 ? 1.559 -6.711 -20.732 1.00 90.06 170 TRP A CA 1
ATOM 1288 C C . TRP A 1 170 ? 0.502 -7.629 -20.109 1.00 90.06 170 TRP A C 1
ATOM 1290 O O . TRP A 1 170 ? -0.458 -7.150 -19.504 1.00 90.06 170 TRP A O 1
ATOM 1300 N N . GLN A 1 171 ? 0.678 -8.950 -20.209 1.00 92.94 171 GLN A N 1
ATOM 1301 C CA . GLN A 1 171 ? -0.249 -9.914 -19.608 1.00 92.94 171 GLN A CA 1
ATOM 1302 C C . GLN A 1 171 ? -0.308 -9.773 -18.083 1.00 92.94 171 GLN A C 1
ATOM 1304 O O . GLN A 1 171 ? -1.395 -9.810 -17.501 1.00 92.94 171 GLN A O 1
ATOM 1309 N N . ALA A 1 172 ? 0.843 -9.569 -17.436 1.00 92.25 172 ALA A N 1
ATOM 1310 C CA . ALA A 1 172 ? 0.913 -9.311 -16.004 1.00 92.25 172 ALA A CA 1
ATOM 1311 C C . ALA A 1 172 ? 0.167 -8.020 -15.634 1.00 92.25 172 ALA A C 1
ATOM 1313 O O . ALA A 1 172 ? -0.659 -8.032 -14.719 1.00 92.25 172 ALA 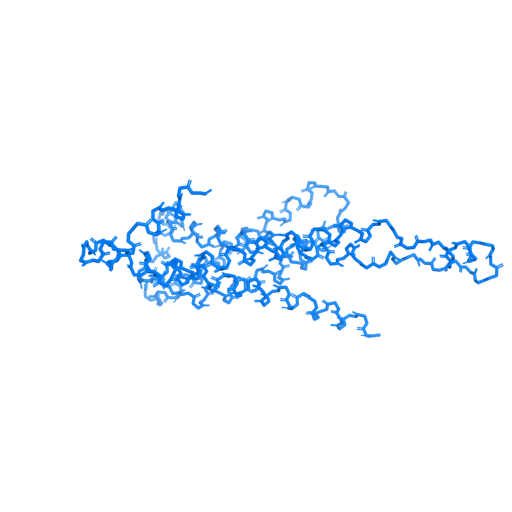A O 1
ATOM 1314 N N . LEU A 1 173 ? 0.388 -6.935 -16.382 1.00 93.25 173 LEU A N 1
ATOM 1315 C CA . LEU A 1 173 ? -0.285 -5.655 -16.168 1.00 93.25 173 LEU A CA 1
ATOM 1316 C C . LEU A 1 173 ? -1.811 -5.796 -16.270 1.00 93.25 173 LEU A C 1
ATOM 1318 O O . LEU A 1 173 ? -2.532 -5.376 -15.365 1.00 93.25 173 LEU A O 1
ATOM 1322 N N . VAL A 1 174 ? -2.302 -6.447 -17.330 1.00 94.75 174 VAL A N 1
ATOM 1323 C CA . VAL A 1 174 ? -3.736 -6.713 -17.529 1.00 94.75 174 VAL A CA 1
ATOM 1324 C C . VAL A 1 174 ? -4.299 -7.546 -16.379 1.00 94.75 174 VAL A C 1
ATOM 1326 O O . VAL A 1 174 ? -5.350 -7.206 -15.836 1.00 94.75 174 VAL A O 1
ATOM 1329 N N . LYS A 1 175 ? -3.594 -8.601 -15.957 1.00 95.56 175 LYS A N 1
ATOM 1330 C CA . LYS A 1 175 ? -4.009 -9.455 -14.837 1.00 95.56 175 LYS A CA 1
ATOM 1331 C C . LYS A 1 175 ? -4.144 -8.664 -13.535 1.00 95.56 175 LYS A C 1
ATOM 1333 O O . LYS A 1 175 ? -5.152 -8.813 -12.845 1.00 95.56 175 LYS A O 1
ATOM 1338 N N . TYR A 1 176 ? -3.162 -7.831 -13.190 1.00 94.06 176 TYR A N 1
ATOM 1339 C CA . TYR A 1 176 ? -3.204 -7.038 -11.958 1.00 94.06 176 TYR A CA 1
ATOM 1340 C C . TYR A 1 176 ? -4.241 -5.920 -12.023 1.00 94.06 176 TYR A C 1
ATOM 1342 O O . TYR A 1 176 ? -4.940 -5.686 -11.039 1.00 94.06 176 TYR A O 1
ATOM 1350 N N . PHE A 1 177 ? -4.389 -5.269 -13.177 1.00 91.94 177 PHE A N 1
ATOM 1351 C CA . PHE A 1 177 ? -5.398 -4.235 -13.379 1.00 91.94 177 PHE A CA 1
ATOM 1352 C C . PHE A 1 177 ? -6.816 -4.802 -13.262 1.00 91.94 177 PHE A C 1
ATOM 1354 O O . PHE A 1 177 ? -7.621 -4.288 -12.487 1.00 91.94 177 PHE A O 1
ATOM 1361 N N . LEU A 1 178 ? -7.114 -5.895 -13.972 1.00 93.94 178 LEU A N 1
ATOM 1362 C CA . LEU A 1 178 ? -8.420 -6.550 -13.907 1.00 93.94 178 LEU A CA 1
ATOM 1363 C C . LEU A 1 178 ? -8.681 -7.145 -12.523 1.00 93.94 178 LEU A C 1
ATOM 1365 O O . LEU A 1 178 ? -9.766 -6.957 -11.984 1.00 93.94 178 LEU A O 1
ATOM 1369 N N . GLY A 1 179 ? -7.690 -7.806 -11.918 1.00 92.88 179 GLY A N 1
ATOM 1370 C CA . GLY A 1 179 ? -7.811 -8.348 -10.564 1.00 92.88 179 GLY A CA 1
ATOM 1371 C C . GLY A 1 179 ? -8.101 -7.261 -9.526 1.00 92.88 179 GLY A C 1
ATOM 1372 O O . GLY A 1 179 ? -9.019 -7.406 -8.721 1.00 92.88 179 GLY A O 1
ATOM 1373 N N . GLY A 1 180 ? -7.377 -6.139 -9.589 1.00 90.12 180 GLY A N 1
ATOM 1374 C CA . GLY A 1 180 ? -7.625 -4.970 -8.745 1.00 90.12 180 GLY A CA 1
ATOM 1375 C C . GLY A 1 180 ? -8.993 -4.334 -9.002 1.00 90.12 180 GLY A C 1
ATOM 1376 O O . GLY A 1 180 ? -9.685 -3.981 -8.052 1.00 90.12 180 GLY A O 1
ATOM 1377 N N . GLY A 1 181 ? -9.419 -4.248 -10.265 1.00 90.06 181 GLY A N 1
ATOM 1378 C CA . GLY A 1 181 ? -10.739 -3.753 -10.660 1.00 90.06 181 GLY A CA 1
ATOM 1379 C C . GLY A 1 181 ? -11.890 -4.624 -10.150 1.00 90.06 181 GLY A C 1
ATOM 1380 O O . GLY A 1 181 ? -12.861 -4.103 -9.610 1.00 90.06 181 GLY A O 1
ATOM 1381 N N . VAL A 1 182 ? -11.772 -5.950 -10.248 1.00 93.88 182 VAL A N 1
ATOM 1382 C CA . VAL A 1 182 ? -12.752 -6.893 -9.683 1.00 93.88 182 VAL A CA 1
ATOM 1383 C C . VAL A 1 182 ? -12.818 -6.745 -8.167 1.00 93.88 182 VAL A C 1
ATOM 1385 O O . VAL A 1 182 ? -13.908 -6.627 -7.613 1.00 93.88 182 VAL A O 1
ATOM 1388 N N . LEU A 1 183 ? -11.667 -6.681 -7.492 1.00 90.88 183 LEU A N 1
ATOM 1389 C CA . LEU A 1 183 ? -11.618 -6.483 -6.044 1.00 90.88 183 LEU A CA 1
ATOM 1390 C C . LEU A 1 183 ? -12.263 -5.149 -5.628 1.00 90.88 183 LEU A C 1
ATOM 1392 O O . LEU A 1 183 ? -13.050 -5.122 -4.685 1.00 90.88 183 LEU A O 1
ATOM 1396 N N . LEU A 1 184 ? -11.989 -4.066 -6.363 1.00 91.00 184 LEU A N 1
ATOM 1397 C CA . LEU A 1 184 ? -12.622 -2.754 -6.194 1.00 91.00 184 LEU A CA 1
ATOM 1398 C C . LEU A 1 184 ? -14.145 -2.823 -6.329 1.00 91.00 184 LEU A C 1
ATOM 1400 O O . LEU A 1 184 ? -14.860 -2.271 -5.491 1.00 91.00 184 LEU A O 1
ATOM 1404 N N . LEU A 1 185 ? -14.643 -3.488 -7.375 1.00 92.12 185 LEU A N 1
ATOM 1405 C CA . LEU A 1 185 ? -16.075 -3.642 -7.631 1.00 92.12 185 LEU A CA 1
ATOM 1406 C C . LEU A 1 185 ? -16.756 -4.462 -6.536 1.00 92.12 185 LEU A C 1
ATOM 1408 O O . LEU A 1 185 ? -17.812 -4.060 -6.053 1.00 92.12 185 LEU A O 1
ATOM 1412 N N . LEU A 1 186 ? -16.141 -5.565 -6.104 1.00 93.06 186 LEU A N 1
ATOM 1413 C CA . LEU A 1 186 ? -16.657 -6.393 -5.015 1.00 93.06 186 LEU A CA 1
ATOM 1414 C C . LEU A 1 186 ? -16.682 -5.619 -3.697 1.00 93.06 186 LEU A C 1
ATOM 1416 O O . LEU A 1 186 ? -17.724 -5.564 -3.047 1.00 93.06 186 LEU A O 1
ATOM 1420 N N . ALA A 1 187 ? -15.575 -4.968 -3.329 1.00 89.94 187 ALA A N 1
ATOM 1421 C CA . ALA A 1 187 ? -15.493 -4.184 -2.101 1.00 89.94 187 ALA A CA 1
ATOM 1422 C C . ALA A 1 187 ? -16.515 -3.040 -2.103 1.00 89.94 187 ALA A C 1
ATOM 1424 O O . ALA A 1 187 ? -17.279 -2.902 -1.153 1.00 89.94 187 ALA A O 1
ATOM 1425 N N . SER A 1 188 ? -16.605 -2.286 -3.202 1.00 89.06 188 SER A N 1
ATOM 1426 C CA . SER A 1 188 ? -17.556 -1.176 -3.344 1.00 89.06 188 SER A CA 1
ATOM 1427 C C . SER A 1 188 ? -19.011 -1.646 -3.386 1.00 89.06 188 SER A C 1
ATOM 1429 O O . SER A 1 188 ? -19.893 -0.979 -2.849 1.00 89.06 188 SER A O 1
ATOM 1431 N N . GLY A 1 189 ? -19.281 -2.786 -4.026 1.00 89.94 189 GLY A N 1
ATOM 1432 C CA . GLY A 1 189 ? -20.607 -3.395 -4.089 1.00 89.94 189 GLY A CA 1
ATOM 1433 C C . GLY A 1 189 ? -21.073 -3.842 -2.707 1.00 89.94 189 GLY A C 1
ATOM 1434 O O . GLY A 1 189 ? -22.125 -3.407 -2.241 1.00 89.94 189 GLY A O 1
ATOM 1435 N N . LEU A 1 190 ? -20.250 -4.621 -2.000 1.00 89.81 190 LEU A N 1
ATOM 1436 C CA . LEU A 1 190 ? -20.508 -5.040 -0.618 1.00 89.81 190 LEU A CA 1
ATOM 1437 C C . LEU A 1 190 ? -20.625 -3.835 0.328 1.00 89.81 190 LEU A C 1
ATOM 1439 O O . LEU A 1 190 ? -21.497 -3.807 1.195 1.00 89.81 190 LEU A O 1
ATOM 1443 N N . ALA A 1 191 ? -19.816 -2.795 0.110 1.00 87.75 191 ALA A N 1
ATOM 1444 C CA . ALA A 1 191 ? -19.883 -1.534 0.842 1.00 87.75 191 ALA A CA 1
ATOM 1445 C C . ALA A 1 191 ? -21.088 -0.659 0.467 1.00 87.75 191 ALA A C 1
ATOM 1447 O O . ALA A 1 191 ? -21.233 0.432 1.012 1.00 87.75 191 ALA A O 1
ATOM 1448 N N . ARG A 1 192 ? -21.964 -1.089 -0.445 1.00 87.00 192 ARG A N 1
ATOM 1449 C CA . ARG A 1 192 ? -23.245 -0.428 -0.744 1.00 87.00 192 ARG A CA 1
ATOM 1450 C C . ARG A 1 192 ? -24.440 -1.286 -0.368 1.00 87.00 192 ARG A C 1
ATOM 1452 O O . ARG A 1 192 ? -25.446 -0.721 0.051 1.00 87.00 192 ARG A O 1
ATOM 1459 N N . LEU A 1 193 ? -24.321 -2.612 -0.447 1.00 86.75 193 LEU A N 1
ATOM 1460 C CA . LEU A 1 193 ? -25.381 -3.545 -0.074 1.00 86.75 193 LEU A CA 1
ATOM 1461 C C . LEU A 1 193 ? -25.793 -3.343 1.382 1.00 86.75 193 LEU A C 1
ATOM 1463 O O . LEU A 1 193 ? -25.020 -3.586 2.306 1.00 86.75 193 LEU A O 1
ATOM 1467 N N . ASP A 1 194 ? -27.010 -2.857 1.593 1.00 77.00 194 ASP A N 1
ATOM 1468 C CA . ASP A 1 194 ? -27.587 -2.773 2.925 1.00 77.00 194 ASP A CA 1
ATOM 1469 C C . ASP A 1 194 ? -27.952 -4.192 3.381 1.00 77.00 194 ASP A C 1
ATOM 1471 O O . ASP A 1 194 ? -28.984 -4.755 3.010 1.00 77.00 194 ASP A O 1
ATOM 1475 N N . ILE A 1 195 ? -27.044 -4.801 4.146 1.00 69.00 195 ILE A N 1
ATOM 1476 C CA . ILE A 1 195 ? -27.204 -6.158 4.676 1.00 69.00 195 ILE A CA 1
ATOM 1477 C C . ILE A 1 195 ? -28.490 -6.242 5.514 1.00 69.00 195 ILE A C 1
ATOM 1479 O O . ILE A 1 195 ? -29.157 -7.276 5.509 1.00 69.00 195 ILE A O 1
ATOM 1483 N N . GLN A 1 196 ? -28.901 -5.146 6.168 1.00 67.06 196 GLN A N 1
ATOM 1484 C CA . GLN A 1 196 ? -30.159 -5.109 6.915 1.00 67.06 196 GLN A CA 1
ATOM 1485 C C . GLN A 1 196 ? -31.374 -5.150 5.985 1.00 67.06 196 GLN A C 1
ATOM 1487 O O . GLN A 1 196 ? -32.335 -5.864 6.273 1.00 67.06 196 GLN A O 1
ATOM 1492 N N . ALA A 1 197 ? -31.322 -4.466 4.839 1.00 69.06 197 ALA A N 1
ATOM 1493 C CA . ALA A 1 197 ? -32.382 -4.531 3.835 1.00 69.06 197 ALA A CA 1
ATOM 1494 C C . ALA A 1 197 ? -32.499 -5.930 3.204 1.00 69.06 197 ALA A C 1
ATOM 1496 O O . ALA A 1 197 ? -33.616 -6.388 2.966 1.00 69.06 197 ALA A O 1
ATOM 1497 N N . MET A 1 198 ? -31.374 -6.628 2.992 1.00 63.84 198 MET A N 1
ATOM 1498 C CA . MET A 1 198 ? -31.354 -8.015 2.499 1.00 63.84 198 MET A CA 1
ATOM 1499 C C . MET A 1 198 ? -31.882 -9.033 3.513 1.00 63.84 198 MET A C 1
ATOM 1501 O O . MET A 1 198 ? -32.564 -9.980 3.126 1.00 63.84 198 MET A O 1
ATOM 1505 N N . LEU A 1 199 ? -31.588 -8.844 4.802 1.00 64.12 199 LEU A N 1
ATOM 1506 C CA . LEU A 1 199 ? -32.113 -9.694 5.876 1.00 64.12 199 LEU A CA 1
ATOM 1507 C C . LEU A 1 199 ? -33.576 -9.378 6.205 1.00 64.12 199 LEU A C 1
ATOM 1509 O O . LEU A 1 199 ? -34.296 -10.231 6.727 1.00 64.12 199 LEU A O 1
ATOM 1513 N N . SER A 1 200 ? -34.052 -8.179 5.860 1.00 65.50 200 SER A N 1
ATOM 1514 C CA . SER A 1 200 ? -35.478 -7.895 5.856 1.00 65.50 200 SER A CA 1
ATOM 1515 C C . SER A 1 200 ? -36.120 -8.654 4.684 1.00 65.50 200 SER A C 1
ATOM 1517 O O . SER A 1 200 ? -36.118 -8.215 3.537 1.00 65.50 200 SER A O 1
ATOM 1519 N N . LEU A 1 201 ? -36.707 -9.819 4.969 1.00 59.25 201 LEU A N 1
ATOM 1520 C CA . LEU A 1 201 ? -37.476 -10.676 4.042 1.00 59.25 201 LEU A CA 1
ATOM 1521 C C . LEU A 1 201 ? -38.704 -9.986 3.401 1.00 59.25 201 LEU A C 1
ATOM 1523 O O . LEU A 1 201 ? -39.584 -10.639 2.847 1.00 59.25 201 LEU A O 1
ATOM 1527 N N . ARG A 1 202 ? -38.798 -8.657 3.472 1.00 63.03 202 ARG A N 1
ATOM 1528 C CA . ARG A 1 202 ? -39.919 -7.867 2.971 1.00 63.03 202 ARG A CA 1
ATOM 1529 C C . ARG A 1 202 ? -39.971 -7.780 1.443 1.00 63.03 202 ARG A C 1
ATOM 1531 O O . ARG A 1 202 ? -41.032 -7.455 0.931 1.00 63.03 202 ARG A O 1
ATOM 1538 N N . ASN A 1 203 ? -38.887 -8.105 0.727 1.00 58.09 203 ASN A N 1
ATOM 1539 C CA . ASN A 1 203 ? -38.839 -8.111 -0.742 1.00 58.09 203 ASN A CA 1
ATOM 1540 C C . ASN A 1 203 ? -38.206 -9.409 -1.303 1.00 58.09 203 ASN A C 1
ATOM 1542 O O . ASN A 1 203 ? -37.017 -9.422 -1.633 1.00 58.09 203 ASN A O 1
ATOM 1546 N N . PRO A 1 204 ? -38.982 -10.502 -1.467 1.00 61.25 204 PRO A N 1
ATOM 1547 C CA . PRO A 1 204 ? -38.474 -11.808 -1.917 1.00 61.25 204 PRO A CA 1
ATOM 1548 C C . PRO A 1 204 ? -37.863 -11.803 -3.332 1.00 61.25 204 PRO A C 1
ATOM 1550 O O . PRO A 1 204 ? -37.045 -12.663 -3.650 1.00 61.25 204 PRO A O 1
ATOM 1553 N N . ALA A 1 205 ? -38.194 -10.815 -4.171 1.00 66.00 205 ALA A N 1
ATOM 1554 C CA . ALA A 1 205 ? -37.675 -10.716 -5.537 1.00 66.00 205 ALA A CA 1
ATOM 1555 C C . ALA A 1 205 ? -36.162 -10.416 -5.610 1.00 66.00 205 ALA A C 1
ATOM 1557 O O . ALA A 1 205 ? -35.494 -10.866 -6.536 1.00 66.00 205 ALA A O 1
ATOM 1558 N N . LEU A 1 206 ? -35.601 -9.694 -4.631 1.00 57.38 206 LEU A N 1
ATOM 1559 C CA . LEU A 1 206 ? -34.168 -9.356 -4.606 1.00 57.38 206 LEU A CA 1
ATOM 1560 C C . LEU A 1 206 ? -33.307 -10.486 -4.022 1.00 57.38 206 LEU A C 1
ATOM 1562 O O . LEU A 1 206 ? -32.177 -10.687 -4.468 1.00 57.38 206 LEU A O 1
ATOM 1566 N N . ALA A 1 207 ? -33.852 -11.263 -3.081 1.00 56.94 207 ALA A N 1
ATOM 1567 C CA . ALA A 1 207 ? -33.153 -12.391 -2.466 1.00 56.94 207 ALA A CA 1
ATOM 1568 C C . ALA A 1 207 ? -32.832 -13.501 -3.485 1.00 56.94 207 ALA A C 1
ATOM 1570 O O . ALA A 1 207 ? -31.743 -14.070 -3.454 1.00 56.94 207 ALA A O 1
ATOM 1571 N N . GLY A 1 208 ? -33.743 -13.761 -4.433 1.00 62.69 208 GLY A N 1
ATOM 1572 C CA . GLY A 1 208 ? -33.538 -14.773 -5.475 1.00 62.69 208 GLY A CA 1
ATOM 1573 C C . GLY A 1 208 ? -32.421 -14.425 -6.465 1.00 62.69 208 GLY A C 1
ATOM 1574 O O . GLY A 1 208 ? -31.657 -15.300 -6.861 1.00 62.69 208 GLY A O 1
ATOM 1575 N N . ILE A 1 209 ? -32.279 -13.146 -6.827 1.00 67.69 209 ILE A N 1
ATOM 1576 C CA . ILE A 1 209 ? -31.255 -12.691 -7.783 1.00 67.69 209 ILE A CA 1
ATOM 1577 C C . ILE A 1 209 ? -29.861 -12.765 -7.151 1.00 67.69 209 ILE A C 1
ATOM 1579 O O . ILE A 1 209 ? -28.917 -13.231 -7.785 1.00 67.69 209 ILE A O 1
ATOM 1583 N N . VAL A 1 210 ? -29.734 -12.358 -5.887 1.00 57.75 210 VAL A N 1
ATOM 1584 C CA . VAL A 1 210 ? -28.443 -12.357 -5.185 1.00 57.75 210 VAL A CA 1
ATOM 1585 C C . VAL A 1 210 ? -28.031 -13.762 -4.753 1.00 57.75 210 VAL A C 1
ATOM 1587 O O . VAL A 1 210 ? -26.856 -14.099 -4.859 1.00 57.75 210 VAL A O 1
ATOM 1590 N N . GLY A 1 211 ? -28.985 -14.616 -4.370 1.00 63.69 211 GLY A N 1
ATOM 1591 C CA . GLY A 1 211 ? -28.721 -16.037 -4.140 1.00 63.69 211 GLY A CA 1
ATOM 1592 C C . GLY A 1 211 ? -28.186 -16.742 -5.390 1.00 63.69 211 GLY A C 1
ATOM 1593 O O . GLY A 1 211 ? -27.205 -17.472 -5.298 1.00 63.69 211 GLY A O 1
ATOM 1594 N N . ASN A 1 212 ? -28.761 -16.466 -6.566 1.00 63.09 212 ASN A N 1
ATOM 1595 C CA . ASN A 1 212 ? -28.263 -17.024 -7.828 1.00 63.09 212 ASN A CA 1
ATOM 1596 C C . ASN A 1 212 ? -26.885 -16.479 -8.223 1.00 63.09 212 ASN A C 1
ATOM 1598 O O . ASN A 1 212 ? -26.073 -17.232 -8.746 1.00 63.09 212 ASN A O 1
ATOM 1602 N N . ALA A 1 213 ? -26.605 -15.199 -7.966 1.00 60.44 213 ALA A N 1
ATOM 1603 C CA . ALA A 1 213 ? -25.308 -14.597 -8.277 1.00 60.44 213 ALA A CA 1
ATOM 1604 C C . ALA A 1 213 ? -24.168 -15.070 -7.354 1.00 60.44 213 ALA A C 1
ATOM 1606 O O . ALA A 1 213 ? -23.013 -14.985 -7.746 1.00 60.44 213 ALA A O 1
ATOM 1607 N N . LEU A 1 214 ? -24.478 -15.544 -6.140 1.00 51.97 214 LEU A N 1
ATOM 1608 C CA . LEU A 1 214 ? -23.498 -16.110 -5.199 1.00 51.97 214 LEU A CA 1
ATOM 1609 C C . LEU A 1 214 ? -23.266 -17.619 -5.387 1.00 51.97 214 LEU A C 1
ATOM 1611 O O . LEU A 1 214 ? -22.271 -18.142 -4.892 1.00 51.97 214 LEU A O 1
ATOM 1615 N N . LEU A 1 215 ? -24.194 -18.320 -6.045 1.00 62.75 215 LEU A N 1
ATOM 1616 C CA . LEU A 1 215 ? -24.094 -19.752 -6.363 1.00 62.75 215 LEU A CA 1
ATOM 1617 C C . LEU A 1 215 ? -23.369 -20.036 -7.688 1.00 62.75 215 LEU A C 1
ATOM 1619 O O . LEU A 1 215 ? -23.045 -21.194 -7.950 1.00 62.75 215 LEU A O 1
ATOM 1623 N N . TYR A 1 216 ? -23.148 -19.004 -8.503 1.00 41.75 216 TYR A N 1
ATOM 1624 C CA . TYR A 1 216 ? -22.412 -19.063 -9.767 1.00 41.75 216 TYR A CA 1
ATOM 1625 C C . TYR A 1 216 ? -20.952 -18.655 -9.570 1.00 41.75 216 TYR A C 1
ATOM 1627 O O . TYR A 1 216 ? -20.083 -19.301 -10.197 1.00 41.75 216 TYR A O 1
#

Sequence (216 aa):
MSFRREEALRILAIAVMMASLASAVSDLALRLVPAFQPAPLVGLAFLVCLEGVAADRMARQLPDSNARTRFHIIEWVVILLVLRLVLALSQGLAVFAATAERWLGSPVALVDWGLATAALLLLLVWFLGVQMARAFEALEPPLDVAPPKDSAAYYAWSTRPQSAESGEGWQALVKYFLGGGVLLLLASGLARLDIQAMLSLRNPALAGIVGNALLY

Foldseek 3Di:
DVVVVVLVVQLQVLLVLLLLLLQLLQLLVCVVPVLRDSVLLSVLLSVLLSVLQVQLVVLVVDPDPVSSVVSVVVSLVVSLVVLLVSRQCSVPDVSNVVQVVVCVVPVVSSDDPSSVVSSVSSVVSSVLSNQLSVLVVLLDQPPPDQPPPPDPVNVVVVPPDSPDSNVVSVVSNVCSVVVSVVSSCVSNVSSPDPVVVQVPCPDVVVVVVVVVVVVD

Radius of gyration: 22.95 Å; chains: 1; bounding box: 70×35×68 Å